Protein AF-0000000076593631 (afdb_homodimer)

Nearest PDB structures (foldseek):
  6eow-assembly1_A  TM=9.019E-01  e=2.355E-14  Rubus idaeus
  4b7x-assembly1_H  TM=8.899E-01  e=1.485E-13  Pseudomonas aeruginosa PAO1
  8ov9-assembly1_A  TM=9.081E-01  e=3.269E-13  Cyclocybe aegerita
  2j3k-assembly1_A  TM=9.107E-01  e=2.864E-12  Arabidopsis thaliana
  5zxn-assembly1_B  TM=8.508E-01  e=4.535E-11  Vibrio vulnificus MO6-24/O

InterPro domains:
  IPR013149 Alcohol dehydrogenase-like, C-terminal [PF00107] (2-102)
  IPR036291 NAD(P)-binding domain superfamily [SSF51735] (2-117)
  IPR045010 Medium-chain dehydrogenase/reductase [PTHR43205] (3-152)

Organism: Tetradesmus obliquus (NCBI:txid3088)

pLDDT: mean 88.67, std 11.8, range [38.84, 98.88]

Sequence (322 aa):
VALLQQLGFDAAFNYKTSDTAEALRQAAPEGIDIYFDNVGGPTLDAALAAARPHARFLACGAISQYDTPEDSRYGVKNLMHVITKRIKLQGFIVGDYAAELGGEFHEDMSQLLLAGKVKAMQHVTQGLDNAGAAFVGMMGGGNVGKALVQVVGEDPFPVQQVALLQQLGFDAAFNYKTSDTAEALRQAAPEGIDIYFDNVGGPTLDAALAAARPHARFLACGAISQYDTPEDSRYGVKNLMHVITKRIKLQGFIVGDYAAELGGEFHEDMSQLLLAGKVKAMQHVTQGLDNAGAAFVGMMGGGNVGKALVQVVGEDPFPVQQ

Structure (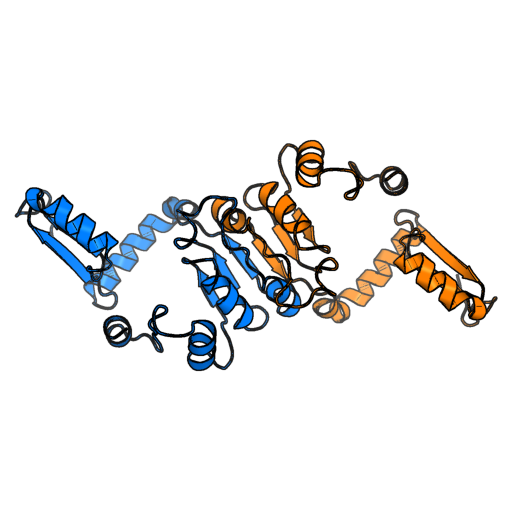mmCIF, N/CA/C/O backbone):
data_AF-0000000076593631-model_v1
#
loop_
_entity.id
_entity.type
_entity.pdbx_description
1 polymer 'Alcohol dehydrogenase-like C-terminal domain-containing protein'
#
loop_
_atom_site.group_PDB
_atom_site.id
_atom_site.type_symbol
_atom_site.label_atom_id
_atom_site.label_alt_id
_atom_site.label_comp_id
_atom_site.label_asym_id
_atom_site.label_entity_id
_atom_site.label_seq_id
_atom_site.pdbx_PDB_ins_code
_atom_site.Cartn_x
_atom_site.Cartn_y
_atom_site.Cartn_z
_atom_site.occupancy
_atom_site.B_iso_or_equiv
_atom_site.auth_seq_id
_atom_site.auth_comp_id
_atom_site.auth_asym_id
_atom_site.auth_atom_id
_atom_site.pdbx_PDB_model_num
ATOM 1 N N . VAL A 1 1 ? 10.07 -26.516 -6.516 1 91.12 1 VAL A N 1
ATOM 2 C CA . VAL A 1 1 ? 11.234 -25.781 -7.012 1 91.12 1 VAL A CA 1
ATOM 3 C C . VAL A 1 1 ? 11.672 -26.359 -8.352 1 91.12 1 VAL A C 1
ATOM 5 O O . VAL A 1 1 ? 11.805 -25.641 -9.344 1 91.12 1 VAL A O 1
ATOM 8 N N . ALA A 1 2 ? 11.852 -27.641 -8.391 1 88.81 2 ALA A N 1
ATOM 9 C CA . ALA A 1 2 ? 12.32 -28.297 -9.609 1 88.81 2 ALA A CA 1
ATOM 10 C C . ALA A 1 2 ? 11.398 -28 -10.781 1 88.81 2 ALA A C 1
ATOM 12 O O . ALA A 1 2 ? 11.859 -27.719 -11.891 1 88.81 2 ALA A O 1
ATOM 13 N N . LEU A 1 3 ? 10.078 -28.016 -10.523 1 85 3 LEU A N 1
ATOM 14 C CA . LEU A 1 3 ? 9.086 -27.719 -11.555 1 85 3 LEU A CA 1
ATOM 15 C C . LEU A 1 3 ? 9.258 -26.297 -12.086 1 85 3 LEU A C 1
ATOM 17 O O . LEU A 1 3 ? 9.227 -26.078 -13.297 1 85 3 LEU A O 1
ATOM 21 N N . LEU A 1 4 ? 9.461 -25.344 -11.281 1 89.69 4 LEU A N 1
ATOM 22 C CA . LEU A 1 4 ? 9.594 -23.953 -11.688 1 89.69 4 LEU A CA 1
ATOM 23 C C . LEU A 1 4 ? 10.867 -23.734 -12.508 1 89.69 4 LEU A C 1
ATOM 25 O O . LEU A 1 4 ? 10.867 -22.969 -13.469 1 89.69 4 LEU A O 1
ATOM 29 N N . GLN A 1 5 ? 11.867 -24.453 -12.086 1 90.25 5 GLN A N 1
ATOM 30 C CA . GLN A 1 5 ? 13.102 -24.406 -12.867 1 90.25 5 GLN A CA 1
ATOM 31 C C . GLN A 1 5 ? 12.891 -24.984 -14.266 1 90.25 5 GLN A C 1
ATOM 33 O O . GLN A 1 5 ? 13.367 -24.406 -15.25 1 90.25 5 GLN A O 1
ATOM 38 N N . GLN A 1 6 ? 12.164 -26.047 -14.359 1 86.19 6 GLN A N 1
ATOM 39 C CA . GLN A 1 6 ? 11.859 -26.656 -15.641 1 86.19 6 GLN A CA 1
ATOM 40 C C . GLN A 1 6 ? 11.031 -25.719 -16.516 1 86.19 6 GLN A C 1
ATOM 42 O O . GLN A 1 6 ? 11.172 -25.734 -17.75 1 86.19 6 GLN A O 1
ATOM 47 N N . LEU A 1 7 ? 10.227 -24.906 -15.836 1 87.5 7 LEU A N 1
ATOM 48 C CA . LEU A 1 7 ? 9.352 -23.984 -16.562 1 87.5 7 LEU A CA 1
ATOM 49 C C . LEU A 1 7 ? 10.117 -22.75 -17 1 87.5 7 LEU A C 1
ATOM 51 O O . LEU A 1 7 ? 9.578 -21.922 -17.75 1 87.5 7 LEU A O 1
ATOM 55 N N . GLY A 1 8 ? 11.375 -22.562 -16.578 1 90 8 GLY A N 1
ATOM 56 C CA . GLY A 1 8 ? 12.242 -21.531 -17.125 1 90 8 GLY A CA 1
ATOM 57 C C . GLY A 1 8 ? 12.328 -20.297 -16.234 1 90 8 GLY A C 1
ATOM 58 O O . GLY A 1 8 ? 12.828 -19.25 -16.656 1 90 8 GLY A O 1
ATOM 59 N N . PHE A 1 9 ? 11.828 -20.438 -15.039 1 93.25 9 PHE A N 1
ATOM 60 C CA . PHE A 1 9 ? 12.016 -19.312 -14.109 1 93.25 9 PHE A CA 1
ATOM 61 C C . PHE A 1 9 ? 13.484 -19.141 -13.766 1 93.25 9 PHE A C 1
ATOM 63 O O . PHE A 1 9 ? 14.227 -20.109 -13.641 1 93.25 9 PHE A O 1
ATOM 70 N N . ASP A 1 10 ? 13.891 -17.859 -13.656 1 95.56 10 ASP A N 1
ATOM 71 C CA . ASP A 1 10 ? 15.289 -17.562 -13.391 1 95.56 10 ASP A CA 1
ATOM 72 C C . ASP A 1 10 ? 15.703 -18.031 -12 1 95.56 10 ASP A C 1
ATOM 74 O O . ASP A 1 10 ? 16.844 -18.438 -11.781 1 95.56 10 ASP A O 1
ATOM 78 N N . ALA A 1 11 ? 14.727 -17.984 -11.039 1 96.38 11 ALA A N 1
ATOM 79 C CA . ALA A 1 11 ? 14.969 -18.422 -9.664 1 96.38 11 ALA A CA 1
ATOM 80 C C . ALA A 1 11 ? 13.688 -18.922 -9.008 1 96.38 11 ALA A C 1
ATOM 82 O O . ALA A 1 11 ? 12.594 -18.438 -9.32 1 96.38 11 ALA A O 1
ATOM 83 N N . ALA A 1 12 ? 13.859 -19.891 -8.227 1 95.44 12 ALA A N 1
ATOM 84 C CA . ALA A 1 12 ? 12.781 -20.453 -7.422 1 95.44 12 ALA A CA 1
ATOM 85 C C . ALA A 1 12 ? 13.297 -20.953 -6.07 1 95.44 12 ALA A C 1
ATOM 87 O O . ALA A 1 12 ? 14.453 -21.359 -5.953 1 95.44 12 ALA A O 1
ATOM 88 N N . PHE A 1 13 ? 12.523 -20.812 -5.023 1 96.06 13 PHE A N 1
ATOM 89 C CA . PHE A 1 13 ? 12.93 -21.312 -3.715 1 96.06 13 PHE A CA 1
ATOM 90 C C . PHE A 1 13 ? 11.734 -21.828 -2.93 1 96.06 13 PHE A C 1
ATOM 92 O O . PHE A 1 13 ? 10.586 -21.484 -3.238 1 96.06 13 PHE A O 1
ATOM 99 N N . ASN A 1 14 ? 12.016 -22.719 -1.983 1 94.5 14 ASN A N 1
ATOM 100 C CA . ASN A 1 14 ? 11 -23.234 -1.065 1 94.5 14 ASN A CA 1
ATOM 101 C C . ASN A 1 14 ? 10.891 -22.375 0.183 1 94.5 14 ASN A C 1
ATOM 103 O O . ASN A 1 14 ? 11.773 -22.375 1.036 1 94.5 14 ASN A O 1
ATOM 107 N N . TYR A 1 15 ? 9.766 -21.688 0.282 1 92.88 15 TYR A N 1
ATOM 108 C CA . TYR A 1 15 ? 9.602 -20.719 1.361 1 92.88 15 TYR A CA 1
ATOM 109 C C . TYR A 1 15 ? 9.469 -21.422 2.707 1 92.88 15 TYR A C 1
ATOM 111 O O . TYR A 1 15 ? 9.586 -20.797 3.76 1 92.88 15 TYR A O 1
ATOM 119 N N . LYS A 1 16 ? 9.195 -22.688 2.701 1 91.5 16 LYS A N 1
ATOM 120 C CA . LYS A 1 16 ? 9.07 -23.453 3.938 1 91.5 16 LYS A CA 1
ATOM 121 C C . LYS A 1 16 ? 10.438 -23.797 4.508 1 91.5 16 LYS A C 1
ATOM 123 O O . LYS A 1 16 ? 10.562 -24.109 5.699 1 91.5 16 LYS A O 1
ATOM 128 N N . THR A 1 17 ? 11.398 -23.828 3.697 1 94.19 17 THR A N 1
ATOM 129 C CA . THR A 1 17 ? 12.703 -24.297 4.145 1 94.19 17 THR A CA 1
ATOM 130 C C . THR A 1 17 ? 13.758 -23.219 3.977 1 94.19 17 THR A C 1
ATOM 132 O O . THR A 1 17 ? 14.93 -23.422 4.305 1 94.19 17 THR A O 1
ATOM 135 N N . SER A 1 18 ? 13.375 -22.172 3.373 1 94.19 18 SER A N 1
ATOM 136 C CA . SER A 1 18 ? 14.281 -21.031 3.18 1 94.19 18 SER A CA 1
ATOM 137 C C . SER A 1 18 ? 13.695 -19.75 3.762 1 94.19 18 SER A C 1
ATOM 139 O O . SER A 1 18 ? 12.477 -19.609 3.865 1 94.19 18 SER A O 1
ATOM 141 N N . ASP A 1 19 ? 14.617 -18.906 4.18 1 96.44 19 ASP A N 1
ATOM 142 C CA . ASP A 1 19 ? 14.195 -17.547 4.547 1 96.44 19 ASP A CA 1
ATOM 143 C C . ASP A 1 19 ? 13.82 -16.734 3.311 1 96.44 19 ASP A C 1
ATOM 145 O O . ASP A 1 19 ? 14.656 -16.5 2.438 1 96.44 19 ASP A O 1
ATOM 149 N N . THR A 1 20 ? 12.617 -16.297 3.248 1 97.25 20 THR A N 1
ATOM 150 C CA . THR A 1 20 ? 12.094 -15.617 2.068 1 97.25 20 THR A CA 1
ATOM 151 C C . THR A 1 20 ? 12.891 -14.352 1.781 1 97.25 20 THR A C 1
ATOM 153 O O . THR A 1 20 ? 13.219 -14.062 0.628 1 97.25 20 THR A O 1
ATOM 156 N N . ALA A 1 21 ? 13.195 -13.594 2.785 1 97.06 21 ALA A N 1
ATOM 157 C CA . ALA A 1 21 ? 13.953 -12.359 2.598 1 97.06 21 ALA A CA 1
ATOM 158 C C . ALA A 1 21 ? 15.328 -12.641 2 1 97.06 21 ALA A C 1
ATOM 160 O O . ALA A 1 21 ? 15.75 -11.969 1.056 1 97.06 21 ALA A O 1
ATOM 161 N N . GLU A 1 22 ? 15.984 -13.594 2.545 1 97.19 22 GLU A N 1
ATOM 162 C CA . GLU A 1 22 ? 17.297 -13.977 2.033 1 97.19 22 GLU A CA 1
ATOM 163 C C . GLU A 1 22 ? 17.203 -14.508 0.604 1 97.19 22 GLU A C 1
ATOM 165 O O . GLU A 1 22 ? 18.031 -14.172 -0.243 1 97.19 22 GLU A O 1
ATOM 170 N N . ALA A 1 23 ? 16.219 -15.367 0.367 1 97.38 23 ALA A N 1
ATOM 171 C CA . ALA A 1 23 ? 16.016 -15.922 -0.969 1 97.38 23 ALA A CA 1
ATOM 172 C C . ALA A 1 23 ? 15.773 -14.812 -1.99 1 97.38 23 ALA A C 1
ATOM 174 O O . ALA A 1 23 ? 16.312 -14.859 -3.102 1 97.38 23 ALA A O 1
ATOM 175 N N . LEU A 1 24 ? 14.992 -13.773 -1.661 1 97.75 24 LEU A N 1
ATOM 176 C CA . LEU A 1 24 ? 14.703 -12.656 -2.553 1 97.75 24 LEU A CA 1
ATOM 177 C C . LEU A 1 24 ? 15.969 -11.844 -2.832 1 97.75 24 LEU A C 1
ATOM 179 O O . LEU A 1 24 ? 16.203 -11.43 -3.967 1 97.75 24 LEU A O 1
ATOM 183 N N . ARG A 1 25 ? 16.75 -11.664 -1.812 1 96.44 25 ARG A N 1
ATOM 184 C CA . ARG A 1 25 ? 18 -10.93 -1.985 1 96.44 25 ARG A CA 1
ATOM 185 C C . ARG A 1 25 ? 18.938 -11.648 -2.949 1 96.44 25 ARG A C 1
ATOM 187 O O . ARG A 1 25 ? 19.609 -11.016 -3.754 1 96.44 25 ARG A O 1
ATOM 194 N N . GLN A 1 26 ? 18.953 -12.914 -2.861 1 96.69 26 GLN A N 1
ATOM 195 C CA . GLN A 1 26 ? 19.812 -13.711 -3.73 1 96.69 26 GLN A CA 1
ATOM 196 C C . GLN A 1 26 ? 19.281 -13.734 -5.16 1 96.69 26 GLN A C 1
ATOM 198 O O . GLN A 1 26 ? 20.047 -13.594 -6.117 1 96.69 26 GLN A O 1
ATOM 203 N N . ALA A 1 27 ? 17.969 -13.867 -5.305 1 96.56 27 ALA A N 1
ATOM 204 C CA . ALA A 1 27 ? 17.344 -14 -6.617 1 96.56 27 ALA A CA 1
ATOM 205 C C . ALA A 1 27 ? 17.297 -12.656 -7.34 1 96.56 27 ALA A C 1
ATOM 207 O O . ALA A 1 27 ? 17.328 -12.609 -8.57 1 96.56 27 ALA A O 1
ATOM 208 N N . ALA A 1 28 ? 17.141 -11.57 -6.637 1 96.88 28 ALA A N 1
ATOM 209 C CA . ALA A 1 28 ? 17.047 -10.211 -7.172 1 96.88 28 ALA A CA 1
ATOM 210 C C . ALA A 1 28 ? 17.938 -9.258 -6.398 1 96.88 28 ALA A C 1
ATOM 212 O O . ALA A 1 28 ? 17.453 -8.359 -5.707 1 96.88 28 ALA A O 1
ATOM 213 N N . PRO A 1 29 ? 19.219 -9.406 -6.574 1 96.81 29 PRO A N 1
ATOM 214 C CA . PRO A 1 29 ? 20.156 -8.617 -5.777 1 96.81 29 PRO A CA 1
ATOM 215 C C . PRO A 1 29 ? 20 -7.117 -5.996 1 96.81 29 PRO A C 1
ATOM 217 O O . PRO A 1 29 ? 20.328 -6.324 -5.113 1 96.81 29 PRO A O 1
ATOM 220 N N . GLU A 1 30 ? 19.484 -6.73 -7.184 1 97.25 30 GLU A N 1
ATOM 221 C CA . GLU A 1 30 ? 19.297 -5.309 -7.449 1 97.25 30 GLU A CA 1
ATOM 222 C C . GLU A 1 30 ? 17.922 -4.844 -7 1 97.25 30 GLU A C 1
ATOM 224 O O . GLU A 1 30 ? 17.594 -3.658 -7.082 1 97.25 30 GLU A O 1
ATOM 229 N N . GLY A 1 31 ? 17.031 -5.801 -6.633 1 98.25 31 GLY A N 1
ATOM 230 C CA . GLY A 1 31 ? 15.711 -5.473 -6.133 1 98.25 31 GLY A CA 1
ATOM 231 C C . GLY A 1 31 ? 14.602 -5.848 -7.098 1 98.25 31 GLY A C 1
ATOM 232 O O . GLY A 1 31 ? 14.867 -6.238 -8.234 1 98.25 31 GLY A O 1
ATOM 233 N N . ILE A 1 32 ? 13.375 -5.758 -6.637 1 98.56 32 ILE A N 1
ATOM 234 C CA . ILE A 1 32 ? 12.18 -6.137 -7.375 1 98.56 32 ILE A CA 1
ATOM 235 C C . ILE A 1 32 ? 11.609 -4.914 -8.094 1 98.56 32 ILE A C 1
ATOM 237 O O . ILE A 1 32 ? 11.391 -3.869 -7.48 1 98.56 32 ILE A O 1
ATOM 241 N N . ASP A 1 33 ? 11.383 -5.012 -9.398 1 98.69 33 ASP A N 1
ATOM 242 C CA . ASP A 1 33 ? 10.758 -3.943 -10.172 1 98.69 33 ASP A CA 1
ATOM 243 C C . ASP A 1 33 ? 9.234 -4.074 -10.164 1 98.69 33 ASP A C 1
ATOM 245 O O . ASP A 1 33 ? 8.523 -3.074 -10.086 1 98.69 33 ASP A O 1
ATOM 249 N N . ILE A 1 34 ? 8.805 -5.27 -10.367 1 98.75 34 ILE A N 1
ATOM 250 C CA . ILE A 1 34 ? 7.379 -5.566 -10.406 1 98.75 34 ILE A CA 1
ATOM 251 C C . ILE A 1 34 ? 7.082 -6.789 -9.539 1 98.75 34 ILE A C 1
ATOM 253 O O . ILE A 1 34 ? 7.797 -7.793 -9.602 1 98.75 34 ILE A O 1
ATOM 257 N N . TYR A 1 35 ? 6.191 -6.703 -8.695 1 98.69 35 TYR A N 1
ATOM 258 C CA . TYR A 1 35 ? 5.789 -7.793 -7.812 1 98.69 35 TYR A CA 1
ATOM 259 C C . TYR A 1 35 ? 4.301 -8.078 -7.945 1 98.69 35 TYR A C 1
ATOM 261 O O . TYR A 1 35 ? 3.469 -7.199 -7.715 1 98.69 35 TYR A O 1
ATOM 269 N N . PHE A 1 36 ? 3.938 -9.289 -8.391 1 98.25 36 PHE A N 1
ATOM 270 C CA . PHE A 1 36 ? 2.557 -9.758 -8.453 1 98.25 36 PHE A CA 1
ATOM 271 C C . PHE A 1 36 ? 2.203 -10.57 -7.215 1 98.25 36 PHE A C 1
ATOM 273 O O . PHE A 1 36 ? 2.541 -11.75 -7.125 1 98.25 36 PHE A O 1
ATOM 280 N N . ASP A 1 37 ? 1.504 -10.023 -6.297 1 98.12 37 ASP A N 1
ATOM 281 C CA . ASP A 1 37 ? 1.312 -10.586 -4.965 1 98.12 37 ASP A CA 1
ATOM 282 C C . ASP A 1 37 ? 0.049 -11.445 -4.906 1 98.12 37 ASP A C 1
ATOM 284 O O . ASP A 1 37 ? -1.046 -10.969 -5.211 1 98.12 37 ASP A O 1
ATOM 288 N N . ASN A 1 38 ? 0.172 -12.633 -4.496 1 96.5 38 ASN A N 1
ATOM 289 C CA . ASN A 1 38 ? -0.942 -13.539 -4.25 1 96.5 38 ASN A CA 1
ATOM 290 C C . ASN A 1 38 ? -0.877 -14.141 -2.852 1 96.5 38 ASN A C 1
ATOM 292 O O . ASN A 1 38 ? -1.716 -14.969 -2.486 1 96.5 38 ASN A O 1
ATOM 296 N N . VAL A 1 39 ? 0.095 -13.758 -2.072 1 96.12 39 VAL A N 1
ATOM 297 C CA . VAL A 1 39 ? 0.362 -14.461 -0.819 1 96.12 39 VAL A CA 1
ATOM 298 C C . VAL A 1 39 ? 0.11 -13.523 0.36 1 96.12 39 VAL A C 1
ATOM 300 O O . VAL A 1 39 ? -0.553 -13.898 1.329 1 96.12 39 VAL A O 1
ATOM 303 N N . GLY A 1 40 ? 0.562 -12.273 0.334 1 96.62 40 GLY A N 1
ATOM 304 C CA . GLY A 1 40 ? 0.437 -11.328 1.436 1 96.62 40 GLY A CA 1
ATOM 305 C C . GLY A 1 40 ? 1.304 -11.688 2.629 1 96.62 40 GLY A C 1
ATOM 306 O O . GLY A 1 40 ? 2.314 -12.383 2.482 1 96.62 40 GLY A O 1
ATOM 307 N N . GLY A 1 41 ? 0.984 -11.039 3.777 1 95.75 41 GLY A N 1
ATOM 308 C CA . GLY A 1 41 ? 1.597 -11.383 5.051 1 95.75 41 GLY A CA 1
ATOM 309 C C . GLY A 1 41 ? 3.1 -11.172 5.066 1 95.75 41 GLY A C 1
ATOM 310 O O . GLY A 1 41 ? 3.6 -10.172 4.547 1 95.75 41 GLY A O 1
ATOM 311 N N . PRO A 1 42 ? 3.797 -12.148 5.707 1 96 42 PRO A N 1
ATOM 312 C CA . PRO A 1 42 ? 5.254 -12.039 5.824 1 96 42 PRO A CA 1
ATOM 313 C C . PRO A 1 42 ? 5.953 -11.984 4.469 1 96 42 PRO A C 1
ATOM 315 O O . PRO A 1 42 ? 6.988 -11.328 4.332 1 96 42 PRO A O 1
ATOM 318 N N . THR A 1 43 ? 5.395 -12.695 3.498 1 97.25 43 THR A N 1
ATOM 319 C CA . THR A 1 43 ? 5.984 -12.703 2.162 1 97.25 43 THR A CA 1
ATOM 320 C C . THR A 1 43 ? 5.922 -11.312 1.538 1 97.25 43 THR A C 1
ATOM 322 O O . THR A 1 43 ? 6.898 -10.844 0.951 1 97.25 43 THR A O 1
ATOM 325 N N . LEU A 1 44 ? 4.805 -10.648 1.655 1 97.81 44 LEU A N 1
ATOM 326 C CA . LEU A 1 44 ? 4.695 -9.273 1.185 1 97.81 44 LEU A CA 1
ATOM 327 C C . LEU A 1 44 ? 5.684 -8.375 1.915 1 97.81 44 LEU A C 1
ATOM 329 O O . LEU A 1 44 ? 6.316 -7.512 1.299 1 97.81 44 LEU A O 1
ATOM 333 N N . ASP A 1 45 ? 5.766 -8.594 3.211 1 97.12 45 ASP A N 1
ATOM 334 C CA . ASP A 1 45 ? 6.711 -7.82 4.012 1 97.12 45 ASP A CA 1
ATOM 335 C C . ASP A 1 45 ? 8.125 -7.926 3.445 1 97.12 45 ASP A C 1
ATOM 337 O O . ASP A 1 45 ? 8.805 -6.914 3.27 1 97.12 45 ASP A O 1
ATOM 341 N N . ALA A 1 46 ? 8.531 -9.094 3.195 1 97.69 46 ALA A N 1
ATOM 342 C CA . ALA A 1 46 ? 9.859 -9.336 2.646 1 97.69 46 ALA A CA 1
ATOM 343 C C . ALA A 1 46 ? 10.008 -8.719 1.261 1 97.69 46 ALA A C 1
ATOM 345 O O . ALA A 1 46 ? 11.055 -8.156 0.932 1 97.69 46 ALA A O 1
ATOM 346 N N . ALA A 1 47 ? 8.977 -8.844 0.422 1 98.62 47 ALA A N 1
ATOM 347 C CA . ALA A 1 47 ? 9.016 -8.297 -0.929 1 98.62 47 ALA A CA 1
ATOM 348 C C . ALA A 1 47 ? 9.156 -6.777 -0.897 1 98.62 47 ALA A C 1
ATOM 350 O O . ALA A 1 47 ? 9.914 -6.203 -1.685 1 98.62 47 ALA A O 1
ATOM 351 N N . LEU A 1 48 ? 8.414 -6.133 -0.037 1 98.31 48 LEU A N 1
ATOM 352 C CA . LEU A 1 48 ? 8.5 -4.684 0.098 1 98.31 48 LEU A CA 1
ATOM 353 C C . LEU A 1 48 ? 9.914 -4.25 0.452 1 98.31 48 LEU A C 1
ATOM 355 O O . LEU A 1 48 ? 10.43 -3.283 -0.114 1 98.31 48 LEU A O 1
ATOM 359 N N . ALA A 1 49 ? 10.492 -4.961 1.354 1 97.5 49 ALA A N 1
ATOM 360 C CA . ALA A 1 49 ? 11.859 -4.648 1.767 1 97.5 49 ALA A CA 1
ATOM 361 C C . ALA A 1 49 ? 12.836 -4.848 0.615 1 97.5 49 ALA A C 1
ATOM 363 O O . ALA A 1 49 ? 13.836 -4.125 0.505 1 97.5 49 ALA A O 1
ATOM 364 N N . ALA A 1 50 ? 12.539 -5.738 -0.246 1 98.56 50 ALA A N 1
ATOM 365 C CA . ALA A 1 50 ? 13.445 -6.105 -1.331 1 98.56 50 ALA A CA 1
ATOM 366 C C . ALA A 1 50 ? 13.148 -5.293 -2.588 1 98.56 50 ALA A C 1
ATOM 368 O O . ALA A 1 50 ? 13.805 -5.473 -3.619 1 98.56 50 ALA A O 1
ATOM 369 N N . ALA A 1 51 ? 12.219 -4.387 -2.605 1 98.75 51 ALA A N 1
ATOM 370 C CA . ALA A 1 51 ? 11.766 -3.648 -3.785 1 98.75 51 ALA A CA 1
ATOM 371 C C . ALA A 1 51 ? 12.781 -2.586 -4.188 1 98.75 51 ALA A C 1
ATOM 373 O O 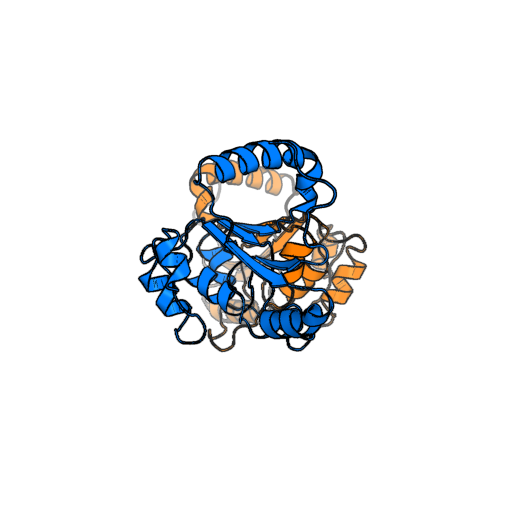. ALA A 1 51 ? 13.492 -2.041 -3.34 1 98.75 51 ALA A O 1
ATOM 374 N N . ARG A 1 52 ? 12.852 -2.316 -5.488 1 98.56 52 ARG A N 1
ATOM 375 C CA . ARG A 1 52 ? 13.578 -1.159 -6.008 1 98.56 52 ARG A CA 1
ATOM 376 C C . ARG A 1 52 ? 12.742 0.11 -5.887 1 98.56 52 ARG A C 1
ATOM 378 O O . ARG A 1 52 ? 11.516 0.043 -5.781 1 98.56 52 ARG A O 1
ATOM 385 N N . PRO A 1 53 ? 13.422 1.241 -5.863 1 98.06 53 PRO A N 1
ATOM 386 C CA . PRO A 1 53 ? 12.625 2.471 -5.953 1 98.06 53 PRO A CA 1
ATOM 387 C C . PRO A 1 53 ? 11.688 2.48 -7.152 1 98.06 53 PRO A C 1
ATOM 389 O O . PRO A 1 53 ? 12.055 2.02 -8.234 1 98.06 53 PRO A O 1
ATOM 392 N N . HIS A 1 54 ? 10.484 2.898 -6.953 1 98.25 54 HIS A N 1
ATOM 393 C CA . HIS A 1 54 ? 9.445 3.053 -7.961 1 98.25 54 HIS A CA 1
ATOM 394 C C . HIS A 1 54 ? 8.93 1.697 -8.438 1 98.25 54 HIS A C 1
ATOM 396 O O . HIS A 1 54 ? 8.398 1.585 -9.547 1 98.25 54 HIS A O 1
ATOM 402 N N . ALA A 1 55 ? 9.242 0.623 -7.59 1 98.81 55 ALA A N 1
ATOM 403 C CA . ALA A 1 55 ? 8.664 -0.683 -7.902 1 98.81 55 ALA A CA 1
ATOM 404 C C . ALA A 1 55 ? 7.148 -0.605 -8 1 98.81 55 ALA A C 1
ATOM 406 O O . ALA A 1 55 ? 6.527 0.296 -7.43 1 98.81 55 ALA A O 1
ATOM 407 N N . ARG A 1 56 ? 6.605 -1.5 -8.781 1 98.81 56 ARG A N 1
ATOM 408 C CA . ARG A 1 56 ? 5.16 -1.625 -8.938 1 98.81 56 ARG A CA 1
ATOM 409 C C . ARG A 1 56 ? 4.66 -2.955 -8.383 1 98.81 56 ARG A C 1
ATOM 411 O O . ARG A 1 56 ? 5.125 -4.02 -8.797 1 98.81 56 ARG A O 1
ATOM 418 N N . PHE A 1 57 ? 3.83 -2.869 -7.391 1 98.88 57 PHE A N 1
ATOM 419 C CA . PHE A 1 57 ? 3.252 -4.031 -6.727 1 98.88 57 PHE A CA 1
ATOM 420 C C . PHE A 1 57 ? 1.787 -4.199 -7.113 1 98.88 57 PHE A C 1
ATOM 422 O O . PHE A 1 57 ? 0.969 -3.309 -6.867 1 98.88 57 PHE A O 1
ATOM 429 N N . LEU A 1 58 ? 1.44 -5.27 -7.75 1 98.5 58 LEU A N 1
ATOM 430 C CA . LEU A 1 58 ? 0.056 -5.637 -8.023 1 98.5 58 LEU A CA 1
ATOM 431 C C . LEU A 1 58 ? -0.494 -6.547 -6.934 1 98.5 58 LEU A C 1
ATOM 433 O O . LEU A 1 58 ? -0.075 -7.699 -6.812 1 98.5 58 LEU A O 1
ATOM 437 N N . ALA A 1 59 ? -1.31 -6.027 -6.137 1 98.44 59 ALA A N 1
ATOM 438 C CA . ALA A 1 59 ? -1.94 -6.805 -5.074 1 98.44 59 ALA A CA 1
ATOM 439 C C . ALA A 1 59 ? -3.182 -7.531 -5.586 1 98.44 59 ALA A C 1
ATOM 441 O O . ALA A 1 59 ? -4.246 -6.926 -5.73 1 98.44 59 ALA A O 1
ATOM 442 N N . CYS A 1 60 ? -3.074 -8.727 -5.801 1 96.81 60 CYS A N 1
ATOM 443 C CA . CYS A 1 60 ? -4.148 -9.516 -6.395 1 96.81 60 CYS A CA 1
ATOM 444 C C . CYS A 1 60 ? -4.789 -10.438 -5.359 1 96.81 60 CYS A C 1
ATOM 446 O O . CYS A 1 60 ? -5.996 -10.688 -5.406 1 96.81 60 CYS A O 1
ATOM 448 N N . GLY A 1 61 ? -3.928 -10.969 -4.484 1 95 61 GLY A N 1
ATOM 449 C CA . GLY A 1 61 ? -4.41 -11.859 -3.439 1 95 61 GLY A CA 1
ATOM 450 C C . GLY A 1 61 ? -3.531 -11.859 -2.201 1 95 61 GLY A C 1
ATOM 451 O O . GLY A 1 61 ? -2.461 -11.242 -2.195 1 95 61 GLY A O 1
ATOM 452 N N . ALA A 1 62 ? -4.027 -12.602 -1.172 1 95.06 62 ALA A N 1
ATOM 453 C CA . ALA A 1 62 ? -3.342 -12.789 0.102 1 95.06 62 ALA A CA 1
ATOM 454 C C . ALA A 1 62 ? -3.74 -14.117 0.745 1 95.06 62 ALA A C 1
ATOM 456 O O . ALA A 1 62 ? -4.25 -14.141 1.868 1 95.06 62 ALA A O 1
ATOM 457 N N . ILE A 1 63 ? -3.439 -15.156 0.048 1 90.81 63 ILE A N 1
ATOM 458 C CA . ILE A 1 63 ? -3.938 -16.484 0.405 1 90.81 63 ILE A CA 1
ATOM 459 C C . ILE A 1 63 ? -3.443 -16.859 1.799 1 90.81 63 ILE A C 1
ATOM 461 O O . ILE A 1 63 ? -4.105 -17.609 2.516 1 90.81 63 ILE A O 1
ATOM 465 N N . SER A 1 64 ? -2.334 -16.391 2.287 1 90.31 64 SER A N 1
ATOM 466 C CA . SER A 1 64 ? -1.771 -16.719 3.592 1 90.31 64 SER A CA 1
ATOM 467 C C . SER A 1 64 ? -2.619 -16.141 4.719 1 90.31 64 SER A C 1
ATOM 469 O O . SER A 1 64 ? -2.455 -16.516 5.883 1 90.31 64 SER A O 1
ATOM 471 N N . GLN A 1 65 ? -3.551 -15.25 4.305 1 91.56 65 GLN A N 1
ATOM 472 C CA . GLN A 1 65 ? -4.27 -14.516 5.336 1 91.56 65 GLN A CA 1
ATOM 473 C C . GLN A 1 65 ? -5.754 -14.875 5.336 1 91.56 65 GLN A C 1
ATOM 475 O O . GLN A 1 65 ? -6.484 -14.523 6.262 1 91.56 65 GLN A O 1
ATOM 480 N N . TYR A 1 66 ? -6.227 -15.578 4.371 1 86.44 66 TYR A N 1
ATOM 481 C CA . TYR A 1 66 ? -7.652 -15.766 4.133 1 86.44 66 TYR A CA 1
ATOM 482 C C . TYR A 1 66 ? -8.312 -16.484 5.309 1 86.44 66 TYR A C 1
ATOM 484 O O . TYR A 1 66 ? -9.438 -16.141 5.695 1 86.44 66 TYR A O 1
ATOM 492 N N . ASP A 1 67 ? -7.605 -17.422 5.879 1 86.81 67 ASP A N 1
ATOM 493 C CA . ASP A 1 67 ? -8.203 -18.25 6.93 1 86.81 67 ASP A CA 1
ATOM 494 C C . ASP A 1 67 ? -7.797 -17.75 8.312 1 86.81 67 ASP A C 1
ATOM 496 O O . ASP A 1 67 ? -8.047 -18.406 9.32 1 86.81 67 ASP A O 1
ATOM 500 N N . THR A 1 68 ? -7.223 -16.625 8.297 1 89.5 68 THR A N 1
ATOM 501 C CA . THR A 1 68 ? -6.766 -16.062 9.562 1 89.5 68 THR A CA 1
ATOM 502 C C . THR A 1 68 ? -7.805 -15.094 10.133 1 89.5 68 THR A C 1
ATOM 504 O O . THR A 1 68 ? -8.266 -14.188 9.438 1 89.5 68 THR A O 1
ATOM 507 N N . PRO A 1 69 ? -8.203 -15.414 11.391 1 89.38 69 PRO A N 1
ATOM 508 C CA . PRO A 1 69 ? -9.102 -14.438 12 1 89.38 69 PRO A CA 1
ATOM 509 C C . PRO A 1 69 ? -8.531 -13.023 12 1 89.38 69 PRO A C 1
ATOM 511 O O . PRO A 1 69 ? -7.312 -12.844 12.086 1 89.38 69 PRO A O 1
ATOM 514 N N . GLU A 1 70 ? -9.391 -12.062 11.914 1 83.12 70 GLU A N 1
ATOM 515 C CA . GLU A 1 70 ? -9 -10.664 11.758 1 83.12 70 GLU A CA 1
ATOM 516 C C . GLU A 1 70 ? -7.992 -10.25 12.828 1 83.12 70 GLU A C 1
ATOM 518 O O . GLU A 1 70 ? -6.973 -9.625 12.516 1 83.12 70 GLU A O 1
ATOM 523 N N . ASP A 1 71 ? -8.312 -10.555 14.047 1 85.81 71 ASP A N 1
ATOM 524 C CA . ASP A 1 71 ? -7.492 -10.133 15.18 1 85.81 71 ASP A CA 1
ATOM 525 C C . ASP A 1 71 ? -6.137 -10.828 15.172 1 85.81 71 ASP A C 1
ATOM 527 O O . ASP A 1 71 ? -5.215 -10.414 15.875 1 85.81 71 ASP A O 1
ATOM 531 N N . SER A 1 72 ? -5.973 -11.859 14.352 1 90.88 72 SER A N 1
ATOM 532 C CA . SER A 1 72 ? -4.746 -12.648 14.32 1 90.88 72 SER A CA 1
ATOM 533 C C . SER A 1 72 ? -4.012 -12.477 13 1 90.88 72 SER A C 1
ATOM 535 O O . SER A 1 72 ? -2.992 -13.125 12.758 1 90.88 72 SER A O 1
ATOM 537 N N . ARG A 1 73 ? -4.535 -11.664 12.156 1 91.69 73 ARG A N 1
ATOM 538 C CA . ARG A 1 73 ? -3.898 -11.453 10.859 1 91.69 73 ARG A CA 1
ATOM 539 C C . ARG A 1 73 ? -2.51 -10.844 11.031 1 91.69 73 ARG A C 1
ATOM 541 O O . ARG A 1 73 ? -2.273 -10.07 11.961 1 91.69 73 ARG A O 1
ATOM 548 N N . TYR A 1 74 ? -1.655 -11.281 10.211 1 95.38 74 TYR A N 1
ATOM 549 C CA . TYR A 1 74 ? -0.307 -10.727 10.203 1 95.38 74 TYR A CA 1
ATOM 550 C C . TYR A 1 74 ? -0.33 -9.25 9.844 1 95.38 74 TYR A C 1
ATOM 552 O O . TYR A 1 74 ? -0.955 -8.852 8.859 1 95.38 74 TYR A O 1
ATOM 560 N N . GLY A 1 75 ? 0.301 -8.391 10.656 1 96.38 75 GLY A N 1
ATOM 561 C CA . GLY A 1 75 ? 0.473 -6.984 10.328 1 96.38 75 GLY A CA 1
ATOM 562 C C . GLY A 1 75 ? 1.729 -6.707 9.523 1 96.38 75 GLY A C 1
ATOM 563 O O . GLY A 1 75 ? 2.842 -6.957 9.992 1 96.38 75 GLY A O 1
ATOM 564 N N . VAL A 1 76 ? 1.579 -6.211 8.375 1 96.81 76 VAL A N 1
ATOM 565 C CA . VAL A 1 76 ? 2.719 -5.875 7.527 1 96.81 76 VAL A CA 1
ATOM 566 C C . VAL A 1 76 ? 3.475 -4.691 8.125 1 96.81 76 VAL A C 1
ATOM 568 O O . VAL A 1 76 ? 2.889 -3.637 8.375 1 96.81 76 VAL A O 1
ATOM 571 N N . LYS A 1 77 ? 4.801 -4.77 8.258 1 95.88 77 LYS A N 1
ATOM 572 C CA . LYS A 1 77 ? 5.586 -3.795 9.008 1 95.88 77 LYS A CA 1
ATOM 573 C C . LYS A 1 77 ? 6.449 -2.949 8.07 1 95.88 77 LYS A C 1
ATOM 575 O O . LYS A 1 77 ? 6.949 -1.894 8.469 1 95.88 77 LYS A O 1
ATOM 580 N N . ASN A 1 78 ? 6.582 -3.352 6.844 1 95.75 78 ASN A N 1
ATOM 581 C CA . ASN A 1 78 ? 7.57 -2.734 5.965 1 95.75 78 ASN A CA 1
ATOM 582 C C . ASN A 1 78 ? 6.922 -1.738 5.008 1 95.75 78 ASN A C 1
ATOM 584 O O . ASN A 1 78 ? 7.48 -1.434 3.951 1 95.75 78 ASN A O 1
ATOM 588 N N . LEU A 1 79 ? 5.777 -1.159 5.395 1 97 79 LEU A N 1
ATOM 589 C CA . LEU A 1 79 ? 5.094 -0.212 4.52 1 97 79 LEU A CA 1
ATOM 590 C C . LEU A 1 79 ? 5.883 1.09 4.406 1 97 79 LEU A C 1
ATOM 592 O O . LEU A 1 79 ? 5.629 1.897 3.51 1 97 79 LEU A O 1
ATOM 596 N N . MET A 1 80 ? 6.844 1.305 5.297 1 95.88 80 MET A N 1
ATOM 597 C CA . MET A 1 80 ? 7.711 2.473 5.176 1 95.88 80 MET A CA 1
ATOM 598 C C . MET A 1 80 ? 8.438 2.475 3.838 1 95.88 80 MET A C 1
ATOM 600 O O . MET A 1 80 ? 8.75 3.537 3.295 1 95.88 80 MET A O 1
ATOM 604 N N . HIS A 1 81 ? 8.664 1.357 3.266 1 97.25 81 HIS A N 1
ATOM 605 C CA . HIS A 1 81 ? 9.359 1.259 1.988 1 97.25 81 HIS A CA 1
ATOM 606 C C . HIS A 1 81 ? 8.508 1.8 0.849 1 97.25 81 HIS A C 1
ATOM 608 O O . HIS A 1 81 ? 9.031 2.23 -0.18 1 97.25 81 HIS A O 1
ATOM 614 N N . VAL A 1 82 ? 7.152 1.742 1.002 1 98.5 82 VAL A N 1
ATOM 615 C CA . VAL A 1 82 ? 6.277 2.363 0.013 1 98.5 82 VAL A CA 1
ATOM 616 C C . VAL A 1 82 ? 6.613 3.85 -0.11 1 98.5 82 VAL A C 1
ATOM 618 O O . VAL A 1 82 ? 6.668 4.391 -1.218 1 98.5 82 VAL A O 1
ATOM 621 N N . ILE A 1 83 ? 6.859 4.477 1.001 1 97.56 83 ILE A N 1
ATOM 622 C CA . ILE A 1 83 ? 7.184 5.898 1.033 1 97.56 83 ILE A CA 1
ATOM 623 C C . ILE A 1 83 ? 8.609 6.117 0.52 1 97.56 83 ILE A C 1
ATOM 625 O O . ILE A 1 83 ? 8.812 6.82 -0.472 1 97.56 83 ILE A O 1
ATOM 629 N N . THR A 1 84 ? 9.617 5.469 1.132 1 97.06 84 THR A N 1
ATOM 630 C CA . THR A 1 84 ? 11.031 5.754 0.902 1 97.06 84 THR A CA 1
ATOM 631 C C . THR A 1 84 ? 11.438 5.375 -0.52 1 97.06 84 THR A C 1
ATOM 633 O O . THR A 1 84 ? 12.328 5.996 -1.104 1 97.06 84 THR A O 1
ATOM 636 N N . LYS A 1 85 ? 10.719 4.43 -1.09 1 98.12 85 LYS A N 1
ATOM 637 C CA . LYS A 1 85 ? 11.078 3.941 -2.42 1 98.12 85 LYS A CA 1
ATOM 638 C C . LYS A 1 85 ? 10.016 4.32 -3.447 1 98.12 85 LYS A C 1
ATOM 640 O O . LYS A 1 85 ? 10.109 3.936 -4.613 1 98.12 85 LYS A O 1
ATOM 645 N N . ARG A 1 86 ? 9.039 5.035 -3.049 1 98.31 86 ARG A N 1
ATOM 646 C CA . ARG A 1 86 ? 7.984 5.504 -3.938 1 98.31 86 ARG A CA 1
ATOM 647 C C . ARG A 1 86 ? 7.312 4.336 -4.656 1 98.31 86 ARG A C 1
ATOM 649 O O . ARG A 1 86 ? 7.027 4.418 -5.852 1 98.31 86 ARG A O 1
ATOM 656 N N . ILE A 1 87 ? 7.09 3.258 -3.918 1 98.75 87 ILE A N 1
ATOM 657 C CA . ILE A 1 87 ? 6.441 2.082 -4.488 1 98.75 87 ILE A CA 1
ATOM 658 C C . ILE A 1 87 ? 4.984 2.406 -4.812 1 98.75 87 ILE A C 1
ATOM 660 O O . ILE A 1 87 ? 4.32 3.129 -4.066 1 98.75 87 ILE A O 1
ATOM 664 N N . LYS A 1 88 ? 4.539 1.994 -5.945 1 98.75 88 LYS A N 1
ATOM 665 C CA . LYS A 1 88 ? 3.111 1.974 -6.25 1 98.75 88 LYS A CA 1
ATOM 666 C C . LYS A 1 88 ? 2.506 0.606 -5.949 1 98.75 88 LYS A C 1
ATOM 668 O O . LYS A 1 88 ? 2.877 -0.393 -6.57 1 98.75 88 LYS A O 1
ATOM 673 N N . LEU A 1 89 ? 1.668 0.473 -4.988 1 98.88 89 LEU A N 1
ATOM 674 C CA . LEU A 1 89 ? 0.917 -0.718 -4.609 1 98.88 89 LEU A CA 1
ATOM 675 C C . LEU A 1 89 ? -0.558 -0.569 -4.969 1 98.88 89 LEU A C 1
ATOM 677 O O . LEU A 1 89 ? -1.222 0.364 -4.512 1 98.88 89 LEU A O 1
ATOM 681 N N . GLN A 1 90 ? -1.057 -1.449 -5.809 1 98.69 90 GLN A N 1
ATOM 682 C CA . GLN A 1 90 ? -2.426 -1.275 -6.281 1 98.69 90 GLN A CA 1
ATOM 683 C C . GLN A 1 90 ? -3.164 -2.611 -6.332 1 98.69 90 GLN A C 1
ATOM 685 O O . GLN A 1 90 ? -2.609 -3.615 -6.781 1 98.69 90 GLN A O 1
ATOM 690 N N . GLY A 1 91 ? -4.426 -2.596 -5.836 1 98.25 91 GLY A N 1
ATOM 691 C CA . GLY A 1 91 ? -5.277 -3.771 -5.938 1 98.25 91 GLY A CA 1
ATOM 692 C C . GLY A 1 91 ? -5.68 -4.098 -7.363 1 98.25 91 GLY A C 1
ATOM 693 O O . GLY A 1 91 ? -5.949 -3.195 -8.156 1 98.25 91 GLY A O 1
ATOM 694 N N . PHE A 1 92 ? -5.691 -5.34 -7.594 1 94.38 92 PHE A N 1
ATOM 695 C CA . PHE A 1 92 ? -6.035 -5.859 -8.914 1 94.38 92 PHE A CA 1
ATOM 696 C C . PHE A 1 92 ? -6.957 -7.066 -8.789 1 94.38 92 PHE A C 1
ATOM 698 O O . PHE A 1 92 ? -6.598 -8.062 -8.164 1 94.38 92 PHE A O 1
ATOM 705 N N . ILE A 1 93 ? -8.086 -7.004 -9.398 1 93 93 ILE A N 1
ATOM 706 C CA . ILE A 1 93 ? -9.023 -8.117 -9.43 1 93 93 ILE A CA 1
ATOM 707 C C . ILE A 1 93 ? -9.375 -8.453 -10.883 1 93 93 ILE A C 1
ATOM 709 O O . ILE A 1 93 ? -9.781 -7.578 -11.648 1 93 93 ILE A O 1
ATOM 713 N N . VAL A 1 94 ? -9.281 -9.641 -11.234 1 91.06 94 VAL A N 1
ATOM 714 C CA . VAL A 1 94 ? -9.469 -10.102 -12.602 1 91.06 94 VAL A CA 1
ATOM 715 C C . VAL A 1 94 ? -10.883 -9.781 -13.07 1 91.06 94 VAL A C 1
ATOM 717 O O . VAL A 1 94 ? -11.102 -9.445 -14.234 1 91.06 94 VAL A O 1
ATOM 720 N N . GLY A 1 95 ? -11.828 -9.852 -12.211 1 91.56 95 GLY A N 1
ATOM 721 C CA . GLY A 1 95 ? -13.227 -9.617 -12.547 1 91.56 95 GLY A CA 1
ATOM 722 C C . GLY A 1 95 ? -13.469 -8.242 -13.133 1 91.56 95 GLY A C 1
ATOM 723 O O . GLY A 1 95 ? -14.406 -8.055 -13.922 1 91.56 95 GLY A O 1
ATOM 724 N N . ASP A 1 96 ? -12.633 -7.371 -12.766 1 93.56 96 ASP A N 1
ATOM 725 C CA . ASP A 1 96 ? -12.781 -6.012 -13.273 1 93.56 96 ASP A CA 1
ATOM 726 C C . ASP A 1 96 ? -12.414 -5.934 -14.758 1 93.56 96 ASP A C 1
ATOM 728 O O . ASP A 1 96 ? -12.758 -4.965 -15.438 1 93.56 96 ASP A O 1
ATOM 732 N N . TYR A 1 97 ? -11.742 -6.98 -15.258 1 92.38 97 TYR A N 1
ATOM 733 C CA . TYR A 1 97 ? -11.203 -6.91 -16.609 1 92.38 97 TYR A CA 1
ATOM 734 C C . TYR A 1 97 ? -11.734 -8.055 -17.469 1 92.38 97 TYR A C 1
ATOM 736 O O . TYR A 1 97 ? -11.555 -8.062 -18.688 1 92.38 97 TYR A O 1
ATOM 744 N N . ALA A 1 98 ? -12.375 -9.008 -16.922 1 91.06 98 ALA A N 1
ATOM 745 C CA . ALA A 1 98 ? -12.742 -10.258 -17.578 1 91.06 98 ALA A CA 1
ATOM 746 C C . ALA A 1 98 ? -13.688 -10 -18.734 1 91.06 98 ALA A C 1
ATOM 748 O O . ALA A 1 98 ? -13.539 -10.602 -19.812 1 91.06 98 ALA A O 1
ATOM 749 N N . ALA A 1 99 ? -14.609 -9.133 -18.562 1 90.62 99 ALA A N 1
ATOM 750 C CA . ALA A 1 99 ? -15.586 -8.859 -19.609 1 90.62 99 ALA A CA 1
ATOM 751 C C . ALA A 1 99 ? -14.914 -8.211 -20.828 1 90.62 99 ALA A C 1
ATOM 753 O O . ALA A 1 99 ? -15.219 -8.562 -21.969 1 90.62 99 ALA A O 1
ATOM 754 N N . GLU A 1 100 ? -14.055 -7.379 -20.531 1 93.06 100 GLU A N 1
ATOM 755 C CA . GLU A 1 100 ? -13.422 -6.617 -21.609 1 93.06 100 GLU A CA 1
ATOM 756 C C . GLU A 1 100 ? -12.312 -7.426 -22.281 1 93.06 100 GLU A C 1
ATOM 758 O O . GLU A 1 100 ? -12.172 -7.395 -23.5 1 93.06 100 GLU A O 1
ATOM 763 N N . LEU A 1 101 ? -11.609 -8.18 -21.5 1 92.81 101 LEU A N 1
ATOM 764 C CA . LEU A 1 101 ? -10.383 -8.773 -22.016 1 92.81 101 LEU A CA 1
ATOM 765 C C . LEU A 1 101 ? -10.539 -10.289 -22.156 1 92.81 101 LEU A C 1
ATOM 767 O O . LEU A 1 101 ? -9.664 -10.953 -22.719 1 92.81 101 LEU A O 1
ATOM 771 N N . GLY A 1 102 ? -11.625 -10.812 -21.719 1 91.06 102 GLY A N 1
ATOM 772 C CA . GLY A 1 102 ? -11.828 -12.25 -21.703 1 91.06 102 GLY A CA 1
ATOM 773 C C . GLY A 1 102 ? -11.672 -12.883 -23.078 1 91.06 102 GLY A C 1
ATOM 774 O O . GLY A 1 102 ? -11.023 -13.922 -23.219 1 91.06 102 GLY A O 1
ATOM 775 N N . GLY A 1 103 ? -12.227 -12.234 -24.031 1 91.44 103 GLY A N 1
ATOM 776 C CA . GLY A 1 103 ? -12.125 -12.758 -25.391 1 91.44 103 GLY A CA 1
ATOM 777 C C . GLY A 1 103 ? -10.703 -12.812 -25.906 1 91.44 103 GLY A C 1
ATOM 778 O O . GLY A 1 103 ? -10.242 -13.859 -26.359 1 91.44 103 GLY A O 1
ATOM 779 N N . GLU A 1 104 ? -10.078 -11.727 -25.766 1 94.19 104 GLU A N 1
ATOM 780 C CA . GLU A 1 104 ? -8.688 -11.648 -26.188 1 94.19 104 GLU A CA 1
ATOM 781 C C . GLU A 1 104 ? -7.812 -12.641 -25.422 1 94.19 104 GLU A C 1
ATOM 783 O O . GLU A 1 104 ? -6.934 -13.281 -26 1 94.19 104 GLU A O 1
ATOM 788 N N . PHE A 1 105 ? -8.062 -12.695 -24.203 1 93.12 105 PHE A N 1
ATOM 789 C CA . PHE A 1 105 ? -7.312 -13.633 -23.375 1 93.12 105 PHE A CA 1
ATOM 790 C C . PHE A 1 105 ? -7.484 -15.062 -23.891 1 93.12 105 PHE A C 1
ATOM 792 O O . PHE A 1 105 ? -6.504 -15.789 -24.031 1 93.12 105 PHE A O 1
ATOM 799 N N . HIS A 1 106 ? -8.664 -15.461 -24.141 1 91.31 106 HIS A N 1
ATOM 800 C CA . HIS A 1 106 ? -8.938 -16.812 -24.594 1 91.31 106 HIS A CA 1
ATOM 801 C C . HIS A 1 106 ? -8.281 -17.094 -25.938 1 91.31 106 HIS A C 1
ATOM 803 O O . HIS A 1 106 ? -7.73 -18.172 -26.156 1 91.31 106 HIS A O 1
ATOM 809 N N . GLU A 1 107 ? -8.367 -16.109 -26.734 1 93 107 GLU A N 1
ATOM 810 C CA . GLU A 1 107 ? -7.738 -16.266 -28.031 1 93 107 GLU A CA 1
ATOM 811 C C . GLU A 1 107 ? -6.223 -16.406 -27.906 1 93 107 GLU A C 1
ATOM 813 O O . GLU A 1 107 ? -5.637 -17.359 -28.438 1 93 107 GLU A O 1
ATOM 818 N N . ASP A 1 108 ? -5.656 -15.531 -27.188 1 94 108 ASP A N 1
ATOM 819 C CA . ASP A 1 108 ? -4.203 -15.531 -27.031 1 94 108 ASP A CA 1
ATOM 820 C C . ASP A 1 108 ? -3.729 -16.781 -26.297 1 94 108 ASP A C 1
ATOM 822 O O . ASP A 1 108 ? -2.801 -17.453 -26.75 1 94 108 ASP A O 1
ATOM 826 N N . MET A 1 109 ? -4.41 -17.078 -25.25 1 92.31 109 MET A N 1
ATOM 827 C CA . MET A 1 109 ? -3.984 -18.203 -24.406 1 92.31 109 MET A CA 1
ATOM 828 C C . MET A 1 109 ? -4.117 -19.531 -25.156 1 92.31 109 MET A C 1
ATOM 830 O O . MET A 1 109 ? -3.254 -20.391 -25.047 1 92.31 109 MET A O 1
ATOM 834 N N . SER A 1 110 ? -5.16 -19.625 -25.906 1 91 110 SER A N 1
ATOM 835 C CA . SER A 1 110 ? -5.34 -20.828 -26.703 1 91 110 SER A CA 1
ATOM 836 C C . SER A 1 110 ? -4.191 -21.031 -27.688 1 91 110 SER A C 1
ATOM 838 O O . SER A 1 110 ? -3.68 -22.141 -27.844 1 91 110 SER A O 1
ATOM 840 N N . GLN A 1 111 ? -3.787 -19.953 -28.25 1 93.06 111 GLN A N 1
ATOM 841 C CA . GLN A 1 111 ? -2.686 -20.016 -29.203 1 93.06 111 GLN A CA 1
ATOM 842 C C . GLN A 1 111 ? -1.374 -20.375 -28.516 1 93.06 111 GLN A C 1
ATOM 844 O O . GLN A 1 111 ? -0.589 -21.172 -29.031 1 93.06 111 GLN A O 1
ATOM 849 N N . LEU A 1 112 ? -1.15 -19.844 -27.406 1 92.12 112 LEU A N 1
ATOM 850 C CA . LEU A 1 112 ? 0.075 -20.109 -26.656 1 92.12 112 LEU A CA 1
ATOM 851 C C . LEU A 1 112 ? 0.123 -21.547 -26.172 1 92.12 112 LEU A C 1
ATOM 853 O O . LEU A 1 112 ? 1.182 -22.188 -26.188 1 92.12 112 LEU A O 1
ATOM 857 N N . LEU A 1 113 ? -0.997 -22.047 -25.766 1 89.12 113 LEU A N 1
ATOM 858 C CA . LEU A 1 113 ? -1.085 -23.438 -25.312 1 89.12 113 LEU A CA 1
ATOM 859 C C . LEU A 1 113 ? -0.828 -24.406 -26.469 1 89.12 113 LEU A C 1
ATOM 861 O O . LEU A 1 113 ? -0.066 -25.359 -26.312 1 89.12 113 LEU A O 1
ATOM 865 N N . LEU A 1 114 ? -1.343 -24.047 -27.547 1 90.12 114 LEU A N 1
ATOM 866 C CA . LEU A 1 114 ? -1.183 -24.891 -28.734 1 90.12 114 LEU A CA 1
ATOM 867 C C . LEU A 1 114 ? 0.263 -24.875 -29.219 1 90.12 114 LEU A C 1
ATOM 869 O O . LEU A 1 114 ? 0.782 -25.891 -29.672 1 90.12 114 LEU A O 1
ATOM 873 N N . ALA A 1 115 ? 0.906 -23.781 -29.125 1 92.56 115 ALA A N 1
ATOM 874 C CA . ALA A 1 115 ? 2.289 -23.625 -29.578 1 92.56 115 ALA A CA 1
ATOM 875 C C . ALA A 1 115 ? 3.264 -24.188 -28.547 1 92.56 115 ALA A C 1
ATOM 877 O O . ALA A 1 115 ? 4.473 -24.234 -28.781 1 92.56 115 ALA A O 1
ATOM 878 N N . GLY A 1 116 ? 2.748 -24.5 -27.328 1 86.75 116 GLY A N 1
ATOM 879 C CA . GLY A 1 116 ? 3.582 -25.062 -26.281 1 86.75 116 GLY A CA 1
ATOM 880 C C . GLY A 1 116 ? 4.375 -24.031 -25.516 1 86.75 116 GLY A C 1
ATOM 881 O O . GLY A 1 116 ? 5.27 -24.359 -24.734 1 86.75 116 GLY A O 1
ATOM 882 N N . LYS A 1 117 ? 3.996 -22.844 -25.75 1 89.38 117 LYS A N 1
ATOM 883 C CA . LYS A 1 117 ? 4.688 -21.75 -25.078 1 89.38 117 LYS A CA 1
ATOM 884 C C . LYS A 1 117 ? 4.191 -21.594 -23.641 1 89.38 117 LYS A C 1
ATOM 886 O O . LYS A 1 117 ? 4.902 -21.078 -22.781 1 89.38 117 LYS A O 1
ATOM 891 N N . VAL A 1 118 ? 2.918 -21.922 -23.484 1 87.12 118 VAL A N 1
ATOM 892 C CA . VAL A 1 118 ? 2.367 -22.062 -22.141 1 87.12 118 VAL A CA 1
ATOM 893 C C . VAL A 1 118 ? 2.084 -23.531 -21.844 1 87.12 118 VAL A C 1
ATOM 895 O O . VAL A 1 118 ? 1.481 -24.234 -22.672 1 87.12 118 VAL A O 1
ATOM 898 N N . LYS A 1 119 ? 2.682 -23.922 -20.766 1 83 119 LYS A N 1
ATOM 899 C CA . LYS A 1 119 ? 2.471 -25.328 -20.375 1 83 119 LYS A CA 1
ATOM 900 C C . LYS A 1 119 ? 1.405 -25.438 -19.297 1 83 119 LYS A C 1
ATOM 902 O O . LYS A 1 119 ? 1.487 -24.766 -18.266 1 83 119 LYS A O 1
ATOM 907 N N . ALA A 1 120 ? 0.371 -26.109 -19.641 1 78.75 120 ALA A N 1
ATOM 908 C CA . ALA A 1 120 ? -0.667 -26.375 -18.641 1 78.75 120 ALA A CA 1
ATOM 909 C C . ALA A 1 120 ? -0.441 -27.734 -17.969 1 78.75 120 ALA A C 1
ATOM 911 O O . ALA A 1 120 ? -0.499 -28.766 -18.625 1 78.75 120 ALA A O 1
ATOM 912 N N . MET A 1 121 ? -0.021 -27.688 -16.719 1 79 121 MET A N 1
ATOM 913 C CA . MET A 1 121 ? 0.15 -28.938 -15.977 1 79 121 MET A CA 1
ATOM 914 C C . MET A 1 121 ? -1.108 -29.266 -15.18 1 79 121 MET A C 1
ATOM 916 O O . MET A 1 121 ? -1.723 -28.375 -14.578 1 79 121 MET A O 1
ATOM 920 N N . GLN A 1 122 ? -1.544 -30.469 -15.398 1 76.69 122 GLN A N 1
ATOM 921 C CA . GLN A 1 122 ? -2.752 -30.906 -14.711 1 76.69 122 GLN A CA 1
ATOM 922 C C . GLN A 1 122 ? -2.498 -32.188 -13.906 1 76.69 122 GLN A C 1
ATOM 924 O O . GLN A 1 122 ? -1.679 -33.031 -14.305 1 76.69 122 GLN A O 1
ATOM 929 N N . HIS A 1 123 ? -2.998 -32.156 -12.742 1 78.44 123 HIS A N 1
ATOM 930 C CA . HIS A 1 123 ? -3.094 -33.375 -11.945 1 78.44 123 HIS A CA 1
ATOM 931 C C . HIS A 1 123 ? -4.516 -33.938 -11.953 1 78.44 123 HIS A C 1
ATOM 933 O O . HIS A 1 123 ? -5.406 -33.406 -11.297 1 78.44 123 HIS A O 1
ATOM 939 N N . VAL A 1 124 ? -4.668 -35.031 -12.68 1 79.69 124 VAL A N 1
ATOM 940 C CA . VAL A 1 124 ? -6.02 -35.531 -12.906 1 79.69 124 VAL A CA 1
ATOM 941 C C . VAL A 1 124 ? -6.281 -36.75 -12 1 79.69 124 VAL A C 1
ATOM 943 O O . VAL A 1 124 ? -5.512 -37.719 -12.008 1 79.69 124 VAL A O 1
ATOM 946 N N . THR A 1 125 ? -7.23 -36.531 -11.109 1 80.62 125 THR A N 1
ATOM 947 C CA . THR A 1 125 ? -7.77 -37.656 -10.352 1 80.62 125 THR A CA 1
ATOM 948 C C . THR A 1 125 ? -8.969 -38.25 -11.062 1 80.62 125 THR A C 1
ATOM 950 O O . THR A 1 1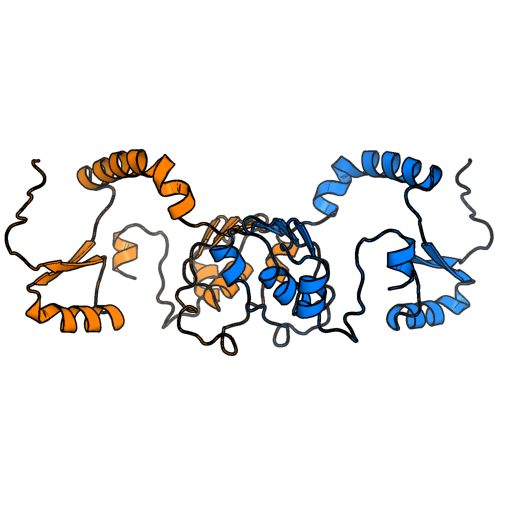25 ? -9.875 -37.531 -11.492 1 80.62 125 THR A O 1
ATOM 953 N N . GLN A 1 126 ? -8.906 -39.531 -11.211 1 83.19 126 GLN A N 1
ATOM 954 C CA . GLN A 1 126 ? -9.961 -40.188 -11.969 1 83.19 126 GLN A CA 1
ATOM 955 C C . GLN A 1 126 ? -11.125 -40.594 -11.07 1 83.19 126 GLN A C 1
ATOM 957 O O . GLN A 1 126 ? -10.938 -41.281 -10.07 1 83.19 126 GLN A O 1
ATOM 962 N N . GLY A 1 127 ? -12.352 -40.094 -11.508 1 80.94 127 GLY A N 1
ATOM 963 C CA . GLY A 1 127 ? -13.562 -40.562 -10.859 1 80.94 127 GLY A CA 1
ATOM 964 C C . GLY A 1 127 ? -13.984 -39.688 -9.688 1 80.94 127 GLY A C 1
ATOM 965 O O . GLY A 1 127 ? -13.148 -39.281 -8.875 1 80.94 127 GLY A O 1
ATOM 966 N N . LEU A 1 128 ? -15.195 -39.5 -9.625 1 81.62 128 LEU A N 1
ATOM 967 C CA . LEU A 1 128 ? -15.773 -38.688 -8.555 1 81.62 128 LEU A CA 1
ATOM 968 C C . LEU A 1 128 ? -15.555 -39.344 -7.195 1 81.62 128 LEU A C 1
ATOM 970 O O . LEU A 1 128 ? -15.414 -38.656 -6.184 1 81.62 128 LEU A O 1
ATOM 974 N N . ASP A 1 129 ? -15.539 -40.656 -7.234 1 84.5 129 ASP A N 1
ATOM 975 C CA . ASP A 1 129 ? -15.367 -41.406 -5.98 1 84.5 129 ASP A CA 1
ATOM 976 C C . ASP A 1 129 ? -14.031 -41.031 -5.32 1 84.5 129 ASP A C 1
ATOM 978 O O . ASP A 1 129 ? -13.875 -41.188 -4.109 1 84.5 129 ASP A O 1
ATOM 982 N N . ASN A 1 130 ? -13.164 -40.531 -6.133 1 85.88 130 ASN A N 1
ATOM 983 C CA . ASN A 1 130 ? -11.836 -40.188 -5.613 1 85.88 130 ASN A CA 1
ATOM 984 C C . ASN A 1 130 ? -11.688 -38.719 -5.34 1 85.88 130 ASN A C 1
ATOM 986 O O . ASN A 1 130 ? -10.594 -38.219 -5.051 1 85.88 130 ASN A O 1
ATOM 990 N N . ALA A 1 131 ? -12.781 -38 -5.496 1 82.94 131 ALA A N 1
ATOM 991 C CA . ALA A 1 131 ? -12.75 -36.531 -5.352 1 82.94 131 ALA A CA 1
ATOM 992 C C . ALA A 1 131 ? -12.281 -36.125 -3.959 1 82.94 131 ALA A C 1
ATOM 994 O O . ALA A 1 131 ? -11.523 -35.188 -3.805 1 82.94 131 ALA A O 1
ATOM 995 N N . GLY A 1 132 ? -12.805 -36.781 -2.998 1 83.5 132 GLY A N 1
ATOM 996 C CA . GLY A 1 132 ? -12.375 -36.469 -1.643 1 83.5 132 GLY A CA 1
ATOM 997 C C . GLY A 1 132 ? -10.883 -36.594 -1.443 1 83.5 132 GLY A C 1
ATOM 998 O O . GLY A 1 132 ? -10.242 -35.719 -0.872 1 83.5 132 GLY A O 1
ATOM 999 N N . ALA A 1 133 ? -10.352 -37.719 -1.878 1 80.81 133 ALA A N 1
ATOM 1000 C CA . ALA A 1 133 ? -8.914 -37.938 -1.775 1 80.81 133 ALA A CA 1
ATOM 1001 C C . ALA A 1 133 ? -8.141 -36.844 -2.537 1 80.81 133 ALA A C 1
ATOM 1003 O O . ALA A 1 133 ? -7.098 -36.375 -2.074 1 80.81 133 ALA A O 1
ATOM 1004 N N . ALA A 1 134 ? -8.648 -36.5 -3.715 1 78.62 134 ALA A N 1
ATOM 1005 C CA . ALA A 1 134 ? -8.023 -35.469 -4.516 1 78.62 134 ALA A CA 1
ATOM 1006 C C . ALA A 1 134 ? -7.992 -34.125 -3.758 1 78.62 134 ALA A C 1
ATOM 1008 O O . ALA A 1 134 ? -6.984 -33.406 -3.785 1 78.62 134 ALA A O 1
ATOM 1009 N N . PHE A 1 135 ? -9.117 -33.969 -3.18 1 79.62 135 PHE A N 1
ATOM 1010 C CA . PHE A 1 135 ? -9.242 -32.719 -2.422 1 79.62 135 PHE A CA 1
ATOM 1011 C C . PHE A 1 135 ? -8.242 -32.688 -1.267 1 79.62 135 PHE A C 1
ATOM 1013 O O . PHE A 1 135 ? -7.559 -31.688 -1.058 1 79.62 135 PHE A O 1
ATOM 1020 N N . VAL A 1 136 ? -8.141 -33.688 -0.494 1 78.69 136 VAL A N 1
ATOM 1021 C CA . VAL A 1 136 ? -7.195 -33.812 0.613 1 78.69 136 VAL A CA 1
ATOM 1022 C C . VAL A 1 136 ? -5.77 -33.625 0.096 1 78.69 136 VAL A C 1
ATOM 1024 O O . VAL A 1 136 ? -4.961 -32.938 0.718 1 78.69 136 VAL A O 1
ATOM 1027 N N . GLY A 1 137 ? -5.504 -34.281 -1.009 1 76.62 137 GLY A N 1
ATOM 1028 C CA . GLY A 1 137 ? -4.195 -34.156 -1.622 1 76.62 137 GLY A CA 1
ATOM 1029 C C . GLY A 1 137 ? -3.865 -32.719 -1.99 1 76.62 137 GLY A C 1
ATOM 1030 O O . GLY A 1 137 ? -2.744 -32.25 -1.765 1 76.62 137 GLY A O 1
ATOM 1031 N N . MET A 1 138 ? -4.891 -32.062 -2.545 1 75.31 138 MET A N 1
ATOM 1032 C CA . MET A 1 138 ? -4.711 -30.656 -2.936 1 75.31 138 MET A CA 1
ATOM 1033 C C . MET A 1 138 ? -4.402 -29.781 -1.72 1 75.31 138 MET A C 1
ATOM 1035 O O . MET A 1 138 ? -3.486 -28.969 -1.757 1 75.31 138 MET A O 1
ATOM 1039 N N . MET A 1 139 ? -5.074 -30.031 -0.67 1 76.5 139 MET A N 1
ATOM 1040 C CA . MET A 1 139 ? -4.906 -29.234 0.549 1 76.5 139 MET A CA 1
ATOM 1041 C C . MET A 1 139 ? -3.547 -29.5 1.186 1 76.5 139 MET A C 1
ATOM 1043 O O . MET A 1 139 ? -2.992 -28.625 1.857 1 76.5 139 MET A O 1
ATOM 1047 N N . GLY A 1 140 ? -3.074 -30.719 0.96 1 74.06 140 GLY A N 1
ATOM 1048 C CA . GLY A 1 140 ? -1.774 -31.094 1.494 1 74.06 140 GLY A CA 1
ATOM 1049 C C . GLY A 1 140 ? -0.624 -30.719 0.581 1 74.06 140 GLY A C 1
ATOM 1050 O O . GLY A 1 140 ? 0.531 -31.047 0.861 1 74.06 140 GLY A O 1
ATOM 1051 N N . GLY A 1 141 ? -0.982 -30.031 -0.457 1 73.38 141 GLY A N 1
ATOM 1052 C CA . GLY A 1 141 ? 0.044 -29.625 -1.399 1 73.38 141 GLY A CA 1
ATOM 1053 C C . GLY A 1 141 ? 0.55 -30.75 -2.271 1 73.38 141 GLY A C 1
ATOM 1054 O O . GLY A 1 141 ? 1.676 -30.703 -2.771 1 73.38 141 GLY A O 1
ATOM 1055 N N . GLY A 1 142 ? -0.13 -31.766 -2.264 1 67.94 142 GLY A N 1
ATOM 1056 C CA . GLY A 1 142 ? 0.3 -32.969 -2.982 1 67.94 142 GLY A CA 1
ATOM 1057 C C . GLY A 1 142 ? 0.161 -32.812 -4.488 1 67.94 142 GLY A C 1
ATOM 1058 O O . GLY A 1 142 ? 0.754 -33.594 -5.242 1 67.94 142 GLY A O 1
ATOM 1059 N N . ASN A 1 143 ? -0.551 -31.828 -4.957 1 69.88 143 ASN A N 1
ATOM 1060 C CA . ASN A 1 143 ? -0.768 -31.75 -6.395 1 69.88 143 ASN A CA 1
ATOM 1061 C C . ASN A 1 143 ? 0.193 -30.75 -7.051 1 69.88 143 ASN A C 1
ATOM 1063 O O . ASN A 1 143 ? 0.687 -29.844 -6.391 1 69.88 143 ASN A O 1
ATOM 1067 N N . VAL A 1 144 ? 0.546 -31.203 -8.211 1 76.62 144 VAL A N 1
ATOM 1068 C CA . VAL A 1 144 ? 1.293 -30.281 -9.07 1 76.62 144 VAL A CA 1
ATOM 1069 C C . VAL A 1 144 ? 0.397 -29.797 -10.203 1 76.62 144 VAL A C 1
ATOM 1071 O O . VAL A 1 144 ? -0.258 -30.594 -10.875 1 76.62 144 VAL A O 1
ATOM 1074 N N . GLY A 1 145 ? 0.363 -28.438 -10.359 1 76.25 145 GLY A N 1
ATOM 1075 C CA . GLY A 1 145 ? -0.511 -27.875 -11.375 1 76.25 145 GLY A CA 1
ATOM 1076 C C . GLY A 1 145 ? -1.965 -27.812 -10.945 1 76.25 145 GLY A C 1
ATOM 1077 O O . GLY A 1 145 ? -2.266 -27.828 -9.75 1 76.25 145 GLY A O 1
ATOM 1078 N N . LYS A 1 146 ? -2.84 -27.75 -12 1 78.56 146 LYS A N 1
ATOM 1079 C CA . LYS A 1 146 ? -4.273 -27.688 -11.727 1 78.56 146 LYS A CA 1
ATOM 1080 C C . LYS A 1 146 ? -4.824 -29.062 -11.383 1 78.56 146 LYS A C 1
ATOM 1082 O O . LYS A 1 146 ? -4.617 -30.031 -12.133 1 78.56 146 LYS A O 1
ATOM 1087 N N . ALA A 1 147 ? -5.418 -29.141 -10.172 1 76.44 147 ALA A N 1
ATOM 1088 C CA . ALA A 1 147 ? -6.066 -30.391 -9.773 1 76.44 147 ALA A CA 1
ATOM 1089 C C . ALA A 1 147 ? -7.422 -30.531 -10.453 1 76.44 147 ALA A C 1
ATOM 1091 O O . ALA A 1 147 ? -8.266 -29.641 -10.383 1 76.44 147 ALA A O 1
ATOM 1092 N N . LEU A 1 148 ? -7.551 -31.656 -11.164 1 78 148 LEU A N 1
ATOM 1093 C CA . LEU A 1 148 ? -8.797 -31.953 -11.867 1 78 148 LEU A CA 1
ATOM 1094 C C . LEU A 1 148 ? -9.344 -33.312 -11.445 1 78 148 LEU A C 1
ATOM 1096 O O . LEU A 1 148 ? -8.578 -34.219 -11.141 1 78 148 LEU A O 1
ATOM 1100 N N . VAL A 1 149 ? -10.594 -33.406 -11.195 1 80.94 149 VAL A N 1
ATOM 1101 C CA . VAL A 1 149 ? -11.289 -34.688 -11.047 1 80.94 149 VAL A CA 1
ATOM 1102 C C . VAL A 1 149 ? -12.055 -35 -12.328 1 80.94 149 VAL A C 1
ATOM 1104 O O . VAL A 1 149 ? -12.953 -34.25 -12.727 1 80.94 149 VAL A O 1
ATOM 1107 N N . GLN A 1 150 ? -11.648 -36.031 -12.938 1 80.19 150 GLN A N 1
ATOM 1108 C CA . GLN A 1 150 ? -12.312 -36.469 -14.164 1 80.19 150 GLN A CA 1
ATOM 1109 C C . GLN A 1 150 ? -13.539 -37.312 -13.852 1 80.19 150 GLN A C 1
ATOM 1111 O O . GLN A 1 150 ? -13.406 -38.406 -13.297 1 80.19 150 GLN A O 1
ATOM 1116 N N . VAL A 1 151 ? -14.695 -36.812 -14.062 1 78 151 VAL A N 1
ATOM 1117 C CA . VAL A 1 151 ? -15.945 -37.469 -13.695 1 78 151 VAL A CA 1
ATOM 1118 C C . VAL A 1 151 ? -16.375 -38.438 -14.812 1 78 151 VAL A C 1
ATOM 1120 O O . VAL A 1 151 ? -16.922 -39.5 -14.547 1 78 151 VAL A O 1
ATOM 1123 N N . VAL A 1 152 ? -16.344 -38.031 -16.031 1 70.81 152 VAL A N 1
ATOM 1124 C CA . VAL A 1 152 ? -16.734 -38.938 -17.125 1 70.81 152 VAL A CA 1
ATOM 1125 C C . VAL A 1 152 ? -15.547 -39.125 -18.062 1 70.81 152 VAL A C 1
ATOM 1127 O O . VAL A 1 152 ? -14.664 -38.281 -18.156 1 70.81 152 VAL A O 1
ATOM 1130 N N . GLY A 1 153 ? -15.219 -40.438 -18.312 1 62.75 153 GLY A N 1
ATOM 1131 C CA . GLY A 1 153 ? -14.094 -40.781 -19.172 1 62.75 153 GLY A CA 1
ATOM 1132 C C . GLY A 1 153 ? -14 -39.938 -20.406 1 62.75 153 GLY A C 1
ATOM 1133 O O . GLY A 1 153 ? -12.906 -39.531 -20.812 1 62.75 153 GLY A O 1
ATOM 1134 N N . GLU A 1 154 ? -15.039 -39.875 -21.281 1 57.91 154 GLU A N 1
ATOM 1135 C CA . GLU A 1 154 ? -15.031 -39.125 -22.547 1 57.91 154 GLU A CA 1
ATOM 1136 C C . GLU A 1 154 ? -15.633 -37.75 -22.375 1 57.91 154 GLU A C 1
ATOM 1138 O O . GLU A 1 154 ? -16.562 -37.562 -21.594 1 57.91 154 GLU A O 1
ATOM 1143 N N . ASP A 1 155 ? -14.859 -36.75 -22.641 1 55.34 155 ASP A N 1
ATOM 1144 C CA . ASP A 1 155 ? -15.414 -35.406 -22.672 1 55.34 155 ASP A CA 1
ATOM 1145 C C . ASP A 1 155 ? -16.734 -35.375 -23.438 1 55.34 155 ASP A C 1
ATOM 1147 O O . ASP A 1 155 ? -16.766 -35.656 -24.641 1 55.34 155 ASP A O 1
ATOM 1151 N N . PRO A 1 156 ? -17.844 -35.469 -22.781 1 56.09 156 PRO A N 1
ATOM 1152 C CA . PRO A 1 156 ? -19.094 -35.562 -23.531 1 56.09 156 PRO A CA 1
ATOM 1153 C C . PRO A 1 156 ? -19.281 -34.375 -24.5 1 56.09 156 PRO A C 1
ATOM 1155 O O . PRO A 1 156 ? -20.156 -34.406 -25.375 1 56.09 156 PRO A O 1
ATOM 1158 N N . PHE A 1 157 ? -18.594 -33.219 -24.328 1 56.28 157 PHE A N 1
ATOM 1159 C CA . PHE A 1 157 ? -18.594 -32.062 -25.25 1 56.28 157 PHE A CA 1
ATOM 1160 C C . PHE A 1 157 ? -17.234 -31.906 -25.906 1 56.28 157 PHE A C 1
ATOM 1162 O O . PHE A 1 157 ? -16.469 -31 -25.547 1 56.28 157 PHE A O 1
ATOM 1169 N N . PRO A 1 158 ? -16.75 -32.719 -26.672 1 49.34 158 PRO A N 1
ATOM 1170 C CA . PRO A 1 158 ? -15.406 -32.719 -27.25 1 49.34 158 PRO A CA 1
ATOM 1171 C C . PRO A 1 158 ? -15.094 -31.469 -28.047 1 49.34 158 PRO A C 1
ATOM 1173 O O . PRO A 1 158 ? -15.984 -30.906 -28.688 1 49.34 158 PRO A O 1
ATOM 1176 N N . VAL A 1 159 ? -14.219 -30.578 -27.625 1 47.84 159 VAL A N 1
ATOM 1177 C CA . VAL A 1 159 ? -13.781 -29.453 -28.453 1 47.84 159 VAL A CA 1
ATOM 1178 C C . VAL A 1 159 ? -13.359 -29.969 -29.844 1 47.84 159 VAL A C 1
ATOM 1180 O O . VAL A 1 159 ? -12.562 -30.906 -29.953 1 47.84 159 VAL A O 1
ATOM 1183 N N . GLN A 1 160 ? -14.125 -29.875 -30.766 1 43.25 160 GLN A N 1
ATOM 1184 C CA . GLN A 1 160 ? -13.773 -30.25 -32.125 1 43.25 160 GLN A CA 1
ATOM 1185 C C . GLN A 1 160 ? -12.422 -29.656 -32.531 1 43.25 160 GLN A C 1
ATOM 1187 O O . GLN A 1 160 ? -12.195 -28.453 -32.344 1 43.25 160 GLN A O 1
ATOM 1192 N N . GLN A 1 161 ? -11.32 -30.375 -32.594 1 39.41 161 GLN A N 1
ATOM 1193 C CA . GLN A 1 161 ? -10.062 -29.938 -33.188 1 39.41 161 GLN A CA 1
ATOM 1194 C C . GLN A 1 161 ? -10.312 -29.219 -34.5 1 39.41 161 GLN A C 1
ATOM 1196 O O . GLN A 1 161 ? -11.203 -29.625 -35.281 1 39.41 161 GLN A O 1
ATOM 1201 N N . VAL B 1 1 ? -8.766 20.812 17.172 1 91.12 1 VAL B N 1
ATOM 1202 C CA . VAL B 1 1 ? -10.039 20.625 16.484 1 91.12 1 VAL B CA 1
ATOM 1203 C C . VAL B 1 1 ? -10.648 21.984 16.141 1 91.12 1 VAL B C 1
ATOM 1205 O O . VAL B 1 1 ? -10.992 22.25 14.984 1 91.12 1 VAL B O 1
ATOM 1208 N N . ALA B 1 2 ? -10.734 22.859 17.109 1 88.69 2 ALA B N 1
ATOM 1209 C CA . ALA B 1 2 ? -11.359 24.156 16.906 1 88.69 2 ALA B CA 1
ATOM 1210 C C . ALA B 1 2 ? -10.664 24.922 15.781 1 88.69 2 ALA B C 1
ATOM 1212 O O . ALA B 1 2 ? -11.32 25.547 14.945 1 88.69 2 ALA B O 1
ATOM 1213 N N . LEU B 1 3 ? -9.328 24.828 15.734 1 84.75 3 LEU B N 1
ATOM 1214 C CA . LEU B 1 3 ? -8.547 25.484 14.695 1 84.75 3 LEU B CA 1
ATOM 1215 C C . LEU B 1 3 ? -8.906 24.953 13.312 1 84.75 3 LEU B C 1
ATOM 1217 O O . LEU B 1 3 ? -9.094 25.719 12.375 1 84.75 3 LEU B O 1
ATOM 1221 N N . LEU B 1 4 ? -9.047 23.719 13.133 1 89.56 4 LEU B N 1
ATOM 1222 C CA . LEU B 1 4 ? -9.344 23.094 11.844 1 89.56 4 LEU B CA 1
ATOM 1223 C C . LEU B 1 4 ? -10.742 23.469 11.375 1 89.56 4 LEU B C 1
ATOM 1225 O O . LEU B 1 4 ? -10.961 23.703 10.18 1 89.56 4 LEU B O 1
ATOM 1229 N N . GLN B 1 5 ? -11.609 23.547 12.344 1 90.19 5 GLN B N 1
ATOM 1230 C CA . GLN B 1 5 ? -12.953 24.016 12.016 1 90.19 5 GLN B CA 1
ATOM 1231 C C . GLN B 1 5 ? -12.938 25.453 11.523 1 90.19 5 GLN B C 1
ATOM 1233 O O . GLN B 1 5 ? -13.609 25.797 10.547 1 90.19 5 GLN B O 1
ATOM 1238 N N . GLN B 1 6 ? -12.148 26.266 12.164 1 86.12 6 GLN B N 1
ATOM 1239 C CA . GLN B 1 6 ? -12.008 27.672 11.758 1 86.12 6 GLN B CA 1
ATOM 1240 C C . GLN B 1 6 ? -11.414 27.781 10.359 1 86.12 6 GLN B C 1
ATOM 1242 O O . GLN B 1 6 ? -11.742 28.688 9.602 1 86.12 6 GLN B O 1
ATOM 1247 N N . LEU B 1 7 ? -10.57 26.781 10.031 1 87.44 7 LEU B N 1
ATOM 1248 C CA . LEU B 1 7 ? -9.891 26.797 8.742 1 87.44 7 LEU B CA 1
ATOM 1249 C C . LEU B 1 7 ? -10.805 26.266 7.645 1 87.44 7 LEU B C 1
ATOM 1251 O O . LEU B 1 7 ? -10.461 26.312 6.461 1 87.44 7 LEU B O 1
ATOM 1255 N N . GLY B 1 8 ? -11.992 25.734 7.973 1 90 8 GLY B N 1
ATOM 1256 C CA . GLY B 1 8 ? -13.008 25.406 6.988 1 90 8 GLY B CA 1
ATOM 1257 C C . GLY B 1 8 ? -13.047 23.922 6.652 1 90 8 GLY B C 1
ATOM 1258 O O . GLY B 1 8 ? -13.695 23.531 5.684 1 90 8 GLY B O 1
ATOM 1259 N N . PHE B 1 9 ? -12.352 23.141 7.438 1 93.25 9 PHE B N 1
ATOM 1260 C CA . PHE B 1 9 ? -12.477 21.703 7.223 1 93.25 9 PHE B CA 1
ATOM 1261 C C . PHE B 1 9 ? -13.883 21.234 7.547 1 93.25 9 PHE B C 1
ATOM 1263 O O . PHE B 1 9 ? -14.516 21.719 8.484 1 93.25 9 PHE B O 1
ATOM 1270 N N . ASP B 1 10 ? -14.352 20.281 6.742 1 95.62 10 ASP B N 1
ATOM 1271 C CA . ASP B 1 10 ? -15.711 19.781 6.914 1 95.62 10 ASP B CA 1
ATOM 1272 C C . ASP B 1 10 ? -15.852 19 8.219 1 95.62 10 ASP B C 1
ATOM 1274 O O . ASP B 1 10 ? -16.906 19.016 8.852 1 95.62 10 ASP B O 1
ATOM 1278 N N . ALA B 1 11 ? -14.734 18.328 8.609 1 96.31 11 ALA B N 1
ATOM 1279 C CA . ALA B 1 11 ? -14.719 17.547 9.844 1 96.31 11 ALA B CA 1
ATOM 1280 C C . ALA B 1 11 ? -13.312 17.469 10.43 1 96.31 11 ALA B C 1
ATOM 1282 O O . ALA B 1 11 ? -12.328 17.484 9.688 1 96.31 11 ALA B O 1
ATOM 1283 N N . ALA B 1 12 ? -13.273 17.5 11.688 1 95.44 12 ALA B N 1
ATOM 1284 C CA . ALA B 1 12 ? -12.031 17.344 12.453 1 95.44 12 ALA B CA 1
ATOM 1285 C C . ALA B 1 12 ? -12.289 16.594 13.766 1 95.44 12 ALA B C 1
ATOM 1287 O O . ALA B 1 12 ? -13.383 16.688 14.328 1 95.44 12 ALA B O 1
ATOM 1288 N N . PHE B 1 13 ? -11.367 15.797 14.203 1 95.94 13 PHE B N 1
ATOM 1289 C CA . PHE B 1 13 ? -11.516 15.102 15.477 1 95.94 13 PHE B CA 1
ATOM 1290 C C . PHE B 1 13 ? -10.172 14.93 16.172 1 95.94 13 PHE B C 1
ATOM 1292 O O . PHE B 1 13 ? -9.125 15.023 15.531 1 95.94 13 PHE B O 1
ATOM 1299 N N . ASN B 1 14 ? -10.242 14.773 17.5 1 94.44 14 ASN B N 1
ATOM 1300 C CA . ASN B 1 14 ? -9.062 14.492 18.312 1 94.44 14 ASN B CA 1
ATOM 1301 C C . ASN B 1 14 ? -8.812 12.984 18.422 1 94.44 14 ASN B C 1
ATOM 1303 O O . ASN B 1 14 ? -9.555 12.289 19.125 1 94.44 14 ASN B O 1
ATOM 1307 N N . TYR B 1 15 ? -7.734 12.555 17.797 1 92.75 15 TYR B N 1
ATOM 1308 C CA . TYR B 1 15 ? -7.477 11.117 17.734 1 92.75 15 TYR B CA 1
ATOM 1309 C C . TYR B 1 15 ? -7.078 10.57 19.109 1 92.75 15 TYR B C 1
ATOM 1311 O O . TYR B 1 15 ? -7.074 9.359 19.312 1 92.75 15 TYR B O 1
ATOM 1319 N N . LYS B 1 16 ? -6.715 11.422 20 1 91.5 16 LYS B N 1
ATOM 1320 C CA . LYS B 1 16 ? -6.332 11 21.344 1 91.5 16 LYS B CA 1
ATOM 1321 C C . LYS B 1 16 ? -7.562 10.703 22.188 1 91.5 16 LYS B C 1
ATOM 1323 O O . LYS B 1 16 ? -7.473 9.984 23.188 1 91.5 16 LYS B O 1
ATOM 1328 N N . THR B 1 17 ? -8.648 11.266 21.859 1 94.12 17 THR B N 1
ATOM 1329 C CA . THR B 1 17 ? -9.828 11.141 22.703 1 94.12 17 THR B CA 1
ATOM 1330 C C . THR B 1 17 ? -10.969 10.477 21.953 1 94.12 17 THR B C 1
ATOM 1332 O O . THR B 1 17 ? -12.055 10.281 22.5 1 94.12 17 THR B O 1
ATOM 1335 N N . SER B 1 18 ? -10.758 10.273 20.703 1 94.12 18 SER B N 1
ATOM 1336 C CA . SER B 1 18 ? -11.758 9.609 19.875 1 94.12 18 SER B CA 1
ATOM 1337 C C . SER B 1 18 ? -11.18 8.383 19.188 1 94.12 18 SER B C 1
ATOM 1339 O O . SER B 1 18 ? -9.977 8.312 18.938 1 94.12 18 SER B O 1
ATOM 1341 N N . ASP B 1 19 ? -12.086 7.438 18.938 1 96.38 19 ASP B N 1
ATOM 1342 C CA . ASP B 1 19 ? -11.703 6.316 18.094 1 96.38 19 ASP B CA 1
ATOM 1343 C C . ASP B 1 19 ? -11.594 6.746 16.625 1 96.38 19 ASP B C 1
ATOM 1345 O O . ASP B 1 19 ? -12.578 7.191 16.031 1 96.38 19 ASP B O 1
ATOM 1349 N N . THR B 1 20 ? -10.453 6.594 16.062 1 97.25 20 THR B N 1
ATOM 1350 C CA . THR B 1 20 ? -10.188 7.078 14.711 1 97.25 20 THR B CA 1
ATOM 1351 C C . THR B 1 20 ? -11.117 6.402 13.695 1 97.25 20 THR B C 1
ATOM 1353 O O . THR B 1 20 ? -11.648 7.062 12.805 1 97.25 20 THR B O 1
ATOM 1356 N N . ALA B 1 21 ? -11.305 5.141 13.82 1 97 21 ALA B N 1
ATOM 1357 C CA . ALA B 1 21 ? -12.172 4.418 12.891 1 97 21 ALA B CA 1
ATOM 1358 C C . ALA B 1 21 ? -13.602 4.949 12.953 1 97 21 ALA B C 1
ATOM 1360 O O . ALA B 1 21 ? -14.227 5.188 11.914 1 97 21 ALA B O 1
ATOM 1361 N N . GLU B 1 22 ? -14.078 5.113 14.125 1 97.19 22 GLU B N 1
ATOM 1362 C CA . GLU B 1 22 ? -15.422 5.648 14.305 1 97.19 22 GLU B CA 1
ATOM 1363 C C . GLU B 1 22 ? -15.523 7.074 13.773 1 97.19 22 GLU B C 1
ATOM 1365 O O . GLU B 1 22 ? -16.516 7.434 13.125 1 97.19 22 GLU B O 1
ATOM 1370 N N . ALA B 1 23 ? -14.539 7.887 14.109 1 97.38 23 ALA B N 1
ATOM 1371 C CA . ALA B 1 23 ? -14.516 9.266 13.641 1 97.38 23 ALA B CA 1
ATOM 1372 C C . ALA B 1 23 ? -14.539 9.328 12.117 1 97.38 23 ALA B C 1
ATOM 1374 O O . ALA B 1 23 ? -15.242 10.156 11.531 1 97.38 23 ALA B O 1
ATOM 1375 N N . LEU B 1 24 ? -13.797 8.469 11.414 1 97.75 24 LEU B N 1
ATOM 1376 C CA . LEU B 1 24 ? -13.742 8.43 9.961 1 97.75 24 LEU B CA 1
ATOM 1377 C C . LEU B 1 24 ? -15.086 8.016 9.375 1 97.75 24 LEU B C 1
ATOM 1379 O O . LEU B 1 24 ? -15.539 8.578 8.383 1 97.75 24 LEU B O 1
ATOM 1383 N N . ARG B 1 25 ? -15.703 7.078 10.008 1 96.38 25 ARG B N 1
ATOM 1384 C CA . ARG B 1 25 ? -17.016 6.633 9.555 1 96.38 25 ARG B CA 1
ATOM 1385 C C . ARG B 1 25 ? -18.031 7.762 9.633 1 96.38 25 ARG B C 1
ATOM 1387 O O . ARG B 1 25 ? -18.891 7.902 8.758 1 96.38 25 ARG B O 1
ATOM 1394 N N . GLN B 1 26 ? -17.953 8.516 10.656 1 96.69 26 GLN B N 1
ATOM 1395 C CA . GLN B 1 26 ? -18.875 9.625 10.852 1 96.69 26 GLN B CA 1
ATOM 1396 C C . GLN B 1 26 ? -18.578 10.758 9.867 1 96.69 26 GLN B C 1
ATOM 1398 O O . GLN B 1 26 ? -19.5 11.328 9.281 1 96.69 26 GLN B O 1
ATOM 1403 N N . ALA B 1 27 ? -17.328 11.047 9.656 1 96.56 27 ALA B N 1
ATOM 1404 C CA . ALA B 1 27 ? -16.906 12.172 8.82 1 96.56 27 ALA B CA 1
ATOM 1405 C C . ALA B 1 27 ? -17.078 11.844 7.336 1 96.56 27 ALA B C 1
ATOM 1407 O O . ALA B 1 27 ? -17.312 12.734 6.52 1 96.56 27 ALA B O 1
ATOM 1408 N N . ALA B 1 28 ? -16.891 10.625 6.945 1 96.88 28 ALA B N 1
ATOM 1409 C CA . ALA B 1 28 ? -16.969 10.141 5.566 1 96.88 28 ALA B CA 1
ATOM 1410 C C . ALA B 1 28 ? -17.812 8.867 5.484 1 96.88 28 ALA B C 1
ATOM 1412 O O . ALA B 1 28 ? -17.281 7.797 5.168 1 96.88 28 ALA B O 1
ATOM 1413 N N . PRO B 1 29 ? -19.062 9 5.68 1 96.75 29 PRO B N 1
ATOM 1414 C CA . PRO B 1 29 ? -19.922 7.809 5.742 1 96.75 29 PRO B CA 1
ATOM 1415 C C . PRO B 1 29 ? -19.922 7.004 4.445 1 96.75 29 PRO B C 1
ATOM 1417 O O . PRO B 1 29 ? -20.156 5.793 4.465 1 96.75 29 PRO B O 1
ATOM 1420 N N . GLU B 1 30 ? -19.625 7.688 3.314 1 97.25 30 GLU B N 1
ATOM 1421 C CA . GLU B 1 30 ? -19.578 6.973 2.043 1 97.25 30 GLU B CA 1
ATOM 1422 C C . GLU B 1 30 ? -18.188 6.438 1.761 1 97.25 30 GLU B C 1
ATOM 1424 O O . GLU B 1 30 ? -17.969 5.754 0.758 1 97.25 30 GLU B O 1
ATOM 1429 N N . GLY B 1 31 ? -17.188 6.848 2.576 1 98.25 31 GLY B N 1
ATOM 1430 C CA . GLY B 1 31 ? -15.828 6.363 2.436 1 98.25 31 GLY B CA 1
ATOM 1431 C C . GLY B 1 31 ? -14.867 7.418 1.921 1 98.25 31 GLY B C 1
ATOM 1432 O O . GLY B 1 31 ? -15.289 8.508 1.53 1 98.25 31 GLY B O 1
ATOM 1433 N N . ILE B 1 32 ? -13.602 7.109 1.953 1 98.56 32 ILE B N 1
ATOM 1434 C CA . ILE B 1 32 ? -12.508 8.008 1.572 1 98.56 32 ILE B CA 1
ATOM 1435 C C . ILE B 1 32 ? -12.164 7.797 0.1 1 98.56 32 ILE B C 1
ATOM 1437 O O . ILE B 1 32 ? -11.93 6.668 -0.334 1 98.56 32 ILE B O 1
ATOM 1441 N N . ASP B 1 33 ? -12.141 8.859 -0.686 1 98.62 33 ASP B N 1
ATOM 1442 C CA . ASP B 1 33 ? -11.727 8.797 -2.084 1 98.62 33 ASP B CA 1
ATOM 1443 C C . ASP B 1 33 ? -10.219 8.992 -2.225 1 98.62 33 ASP B C 1
ATOM 1445 O O . ASP B 1 33 ? -9.578 8.328 -3.041 1 98.62 33 ASP B O 1
ATOM 1449 N N . ILE B 1 34 ? -9.742 9.953 -1.513 1 98.75 34 ILE B N 1
ATOM 1450 C CA . ILE B 1 34 ? -8.32 10.281 -1.54 1 98.75 34 ILE B CA 1
ATOM 1451 C C . ILE B 1 34 ? -7.805 10.445 -0.113 1 98.75 34 ILE B C 1
ATOM 1453 O O . ILE B 1 34 ? -8.438 11.102 0.716 1 98.75 34 ILE B O 1
ATOM 1457 N N . TYR B 1 35 ? -6.793 9.82 0.208 1 98.62 35 TYR B N 1
ATOM 1458 C CA . TYR B 1 35 ? -6.176 9.898 1.528 1 98.62 35 TYR B CA 1
ATOM 1459 C C . TYR B 1 35 ? -4.707 10.297 1.423 1 98.62 35 TYR B C 1
ATOM 1461 O O . TYR B 1 35 ? -3.916 9.609 0.773 1 98.62 35 TYR B O 1
ATOM 1469 N N . PHE B 1 36 ? -4.344 11.453 1.992 1 98.19 36 PHE B N 1
ATOM 1470 C CA . PHE B 1 36 ? -2.963 11.906 2.082 1 98.19 36 PHE B CA 1
ATOM 1471 C C . PHE B 1 36 ? -2.354 11.523 3.426 1 98.19 36 PHE B C 1
ATOM 1473 O O . PHE B 1 36 ? -2.588 12.195 4.434 1 98.19 36 PHE B O 1
ATOM 1480 N N . ASP B 1 37 ? -1.535 10.531 3.475 1 98.06 37 ASP B N 1
ATOM 1481 C CA . ASP B 1 37 ? -1.087 9.914 4.719 1 98.06 37 ASP B CA 1
ATOM 1482 C C . ASP B 1 37 ? 0.231 10.523 5.191 1 98.06 37 ASP B C 1
ATOM 1484 O O . ASP B 1 37 ? 1.222 10.516 4.457 1 98.06 37 ASP B O 1
ATOM 1488 N N . ASN B 1 38 ? 0.261 10.977 6.383 1 96.31 38 ASN B N 1
ATOM 1489 C CA . ASN B 1 38 ? 1.467 11.469 7.043 1 96.31 38 ASN B CA 1
ATOM 1490 C C . ASN B 1 38 ? 1.675 10.789 8.398 1 96.31 38 ASN B C 1
ATOM 1492 O O . ASN B 1 38 ? 2.619 11.117 9.117 1 96.31 38 ASN B O 1
ATOM 1496 N N . VAL B 1 39 ? 0.812 9.883 8.75 1 96.06 39 VAL B N 1
ATOM 1497 C CA . VAL B 1 39 ? 0.802 9.375 10.117 1 96.06 39 VAL B CA 1
ATOM 1498 C C . VAL B 1 39 ? 1.176 7.895 10.125 1 96.06 39 VAL B C 1
ATOM 1500 O O . VAL B 1 39 ? 2.014 7.461 10.914 1 96.06 39 VAL B O 1
ATOM 1503 N N . GLY B 1 40 ? 0.632 7.066 9.227 1 96.62 40 GLY B N 1
ATOM 1504 C CA . GLY B 1 40 ? 0.865 5.633 9.203 1 96.62 40 GLY B CA 1
ATOM 1505 C C . GLY B 1 40 ? 0.234 4.902 10.375 1 96.62 40 GLY B C 1
ATOM 1506 O O . GLY B 1 40 ? -0.743 5.379 10.953 1 96.62 40 GLY B O 1
ATOM 1507 N N . GLY B 1 41 ? 0.687 3.639 10.57 1 95.75 41 GLY B N 1
ATOM 1508 C CA . GLY B 1 41 ? 0.315 2.857 11.742 1 95.75 41 GLY B CA 1
ATOM 1509 C C . GLY B 1 41 ? -1.177 2.596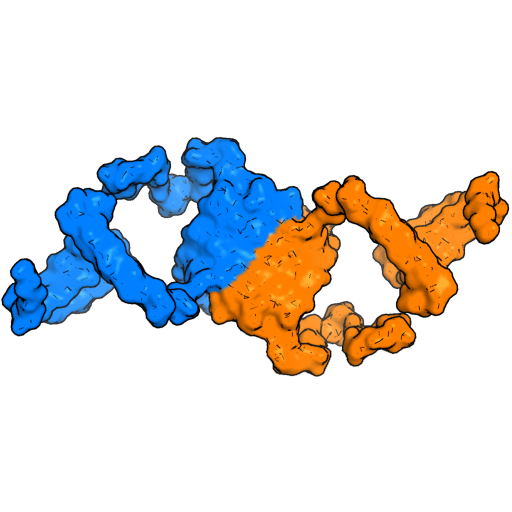 11.828 1 95.75 41 GLY B C 1
ATOM 1510 O O . GLY B 1 41 ? -1.823 2.297 10.828 1 95.75 41 GLY B O 1
ATOM 1511 N N . PRO B 1 42 ? -1.695 2.693 13.086 1 96 42 PRO B N 1
ATOM 1512 C CA . PRO B 1 42 ? -3.117 2.418 13.312 1 96 42 PRO B CA 1
ATOM 1513 C C . PRO B 1 42 ? -4.031 3.354 12.516 1 96 42 PRO B C 1
ATOM 1515 O O . PRO B 1 42 ? -5.121 2.951 12.102 1 96 42 PRO B O 1
ATOM 1518 N N . THR B 1 43 ? -3.582 4.59 12.352 1 97.31 43 THR B N 1
ATOM 1519 C CA . THR B 1 43 ? -4.379 5.559 11.602 1 97.31 43 THR B CA 1
ATOM 1520 C C . THR B 1 43 ? -4.52 5.125 10.141 1 97.31 43 THR B C 1
ATOM 1522 O O . THR B 1 43 ? -5.613 5.191 9.578 1 97.31 43 THR B O 1
ATOM 1525 N N . LEU B 1 44 ? -3.451 4.699 9.547 1 97.81 44 LEU B N 1
ATOM 1526 C CA . LEU B 1 44 ? -3.523 4.168 8.188 1 97.81 44 LEU B CA 1
ATOM 1527 C C . LEU B 1 44 ? -4.441 2.953 8.133 1 97.81 44 LEU B C 1
ATOM 1529 O O . LEU B 1 44 ? -5.23 2.809 7.191 1 97.81 44 LEU B O 1
ATOM 1533 N N . ASP B 1 45 ? -4.289 2.109 9.125 1 97.12 45 ASP B N 1
ATOM 1534 C CA . ASP B 1 45 ? -5.141 0.928 9.203 1 97.12 45 ASP B CA 1
ATOM 1535 C C . ASP B 1 45 ? -6.617 1.313 9.156 1 97.12 45 ASP B C 1
ATOM 1537 O O . ASP B 1 45 ? -7.391 0.732 8.391 1 97.12 45 ASP B O 1
ATOM 1541 N N . ALA B 1 46 ? -6.977 2.236 9.945 1 97.69 46 ALA B N 1
ATOM 1542 C CA . ALA B 1 46 ? -8.359 2.707 10 1 97.69 46 ALA B CA 1
ATOM 1543 C C . ALA B 1 46 ? -8.773 3.336 8.672 1 97.69 46 ALA B C 1
ATOM 1545 O O . ALA B 1 46 ? -9.898 3.139 8.211 1 97.69 46 ALA B O 1
ATOM 1546 N N . ALA B 1 47 ? -7.887 4.129 8.062 1 98.62 47 ALA B N 1
ATOM 1547 C CA . ALA B 1 47 ? -8.18 4.785 6.789 1 98.62 47 ALA B CA 1
ATOM 1548 C C . ALA B 1 47 ? -8.43 3.76 5.688 1 98.62 47 ALA B C 1
ATOM 1550 O O . ALA B 1 47 ? -9.344 3.924 4.875 1 98.62 47 ALA B O 1
ATOM 1551 N N . LEU B 1 48 ? -7.609 2.75 5.637 1 98.38 48 LEU B N 1
ATOM 1552 C CA . LEU B 1 48 ? -7.777 1.696 4.641 1 98.38 48 LEU B CA 1
ATOM 1553 C C . LEU B 1 48 ? -9.148 1.041 4.766 1 98.38 48 LEU B C 1
ATOM 1555 O O . LEU B 1 48 ? -9.82 0.8 3.762 1 98.38 48 LEU B O 1
ATOM 1559 N N . ALA B 1 49 ? -9.516 0.777 5.973 1 97.5 49 ALA B N 1
ATOM 1560 C CA . ALA B 1 49 ? -10.82 0.16 6.223 1 97.5 49 ALA B CA 1
ATOM 1561 C C . ALA B 1 49 ? -11.953 1.085 5.797 1 97.5 49 ALA B C 1
ATOM 1563 O O . ALA B 1 49 ? -13 0.623 5.34 1 97.5 49 ALA B O 1
ATOM 1564 N N . ALA B 1 50 ? -11.727 2.342 5.871 1 98.5 50 ALA B N 1
ATOM 1565 C CA . ALA B 1 50 ? -12.766 3.332 5.602 1 98.5 50 ALA B CA 1
ATOM 1566 C C . ALA B 1 50 ? -12.742 3.77 4.141 1 98.5 50 ALA B C 1
ATOM 1568 O O . ALA B 1 50 ? -13.547 4.613 3.727 1 98.5 50 ALA B O 1
ATOM 1569 N N . ALA B 1 51 ? -11.898 3.266 3.301 1 98.69 51 ALA B N 1
ATOM 1570 C CA . ALA B 1 51 ? -11.703 3.707 1.924 1 98.69 51 ALA B CA 1
ATOM 1571 C C . ALA B 1 51 ? -12.852 3.24 1.028 1 98.69 51 ALA B C 1
ATOM 1573 O O . ALA B 1 51 ? -13.453 2.195 1.278 1 98.69 51 ALA B O 1
ATOM 1574 N N . ARG B 1 52 ? -13.133 4.031 -0.001 1 98.56 52 ARG B N 1
ATOM 1575 C CA . ARG B 1 52 ? -14.016 3.609 -1.085 1 98.56 52 ARG B CA 1
ATOM 1576 C C . ARG B 1 52 ? -13.266 2.756 -2.102 1 98.56 52 ARG B C 1
ATOM 1578 O O . ARG B 1 52 ? -12.031 2.812 -2.18 1 98.56 52 ARG B O 1
ATOM 1585 N N . PRO B 1 53 ? -14.008 1.95 -2.834 1 98.12 53 PRO B N 1
ATOM 1586 C CA . PRO B 1 53 ? -13.336 1.272 -3.941 1 98.12 53 PRO B CA 1
ATOM 1587 C C . PRO B 1 53 ? -12.602 2.242 -4.867 1 98.12 53 PRO B C 1
ATOM 1589 O O . PRO B 1 53 ? -13.109 3.33 -5.152 1 98.12 53 PRO B O 1
ATOM 1592 N N . HIS B 1 54 ? -11.414 1.912 -5.242 1 98.31 54 HIS B N 1
ATOM 1593 C CA . HIS B 1 54 ? -10.57 2.65 -6.168 1 98.31 54 HIS B CA 1
ATOM 1594 C C . HIS B 1 54 ? -10.047 3.936 -5.535 1 98.31 54 HIS B C 1
ATOM 1596 O O . HIS B 1 54 ? -9.695 4.883 -6.238 1 98.31 54 HIS B O 1
ATOM 1602 N N . ALA B 1 55 ? -10.141 3.973 -4.129 1 98.81 55 ALA B N 1
ATOM 1603 C CA . ALA B 1 55 ? -9.531 5.105 -3.436 1 98.81 55 ALA B CA 1
ATOM 1604 C C . ALA B 1 55 ? -8.055 5.242 -3.795 1 98.81 55 ALA B C 1
ATOM 1606 O O . ALA B 1 55 ? -7.418 4.27 -4.207 1 98.81 55 ALA B O 1
ATOM 1607 N N . ARG B 1 56 ? -7.59 6.457 -3.707 1 98.81 56 ARG B N 1
ATOM 1608 C CA . ARG B 1 56 ? -6.184 6.766 -3.941 1 98.81 56 ARG B CA 1
ATOM 1609 C C . ARG B 1 56 ? -5.508 7.25 -2.664 1 98.81 56 ARG B C 1
ATOM 1611 O O . ARG B 1 56 ? -5.953 8.227 -2.053 1 98.81 56 ARG B O 1
ATOM 1618 N N . PHE B 1 57 ? -4.531 6.512 -2.232 1 98.88 57 PHE B N 1
ATOM 1619 C CA . PHE B 1 57 ? -3.766 6.812 -1.028 1 98.88 57 PHE B CA 1
ATOM 1620 C C . PHE B 1 57 ? -2.375 7.328 -1.384 1 98.88 57 PHE B C 1
ATOM 1622 O O . PHE B 1 57 ? -1.596 6.625 -2.031 1 98.88 57 PHE B O 1
ATOM 1629 N N . LEU B 1 58 ? -2.074 8.531 -1.034 1 98.38 58 LEU B N 1
ATOM 1630 C CA . LEU B 1 58 ? -0.732 9.094 -1.161 1 98.38 58 LEU B CA 1
ATOM 1631 C C . LEU B 1 58 ? 0.059 8.906 0.129 1 98.38 58 LEU B C 1
ATOM 1633 O O . LEU B 1 58 ? -0.246 9.531 1.146 1 98.38 58 LEU B O 1
ATOM 1637 N N . ALA B 1 59 ? 0.959 8.031 0.102 1 98.38 59 ALA B N 1
ATOM 1638 C CA . ALA B 1 59 ? 1.814 7.781 1.26 1 98.38 59 ALA B CA 1
ATOM 1639 C C . ALA B 1 59 ? 3.006 8.734 1.277 1 98.38 59 ALA B C 1
ATOM 1641 O O . ALA B 1 59 ? 3.982 8.531 0.554 1 98.38 59 ALA B O 1
ATOM 1642 N N . CYS B 1 60 ? 2.949 9.664 2.072 1 96.69 60 CYS B N 1
ATOM 1643 C CA . CYS B 1 60 ? 3.973 10.703 2.113 1 96.69 60 CYS B CA 1
ATOM 1644 C C . CYS B 1 60 ? 4.84 10.562 3.359 1 96.69 60 CYS B C 1
ATOM 1646 O O . CYS B 1 60 ? 6.039 10.852 3.322 1 96.69 60 CYS B O 1
ATOM 1648 N N . GLY B 1 61 ? 4.176 10.195 4.465 1 94.69 61 GLY B N 1
ATOM 1649 C CA . GLY B 1 61 ? 4.887 10.023 5.719 1 94.69 61 GLY B CA 1
ATOM 1650 C C . GLY B 1 61 ? 4.215 9.023 6.648 1 94.69 61 GLY B C 1
ATOM 1651 O O . GLY B 1 61 ? 3.113 8.555 6.371 1 94.69 61 GLY B O 1
ATOM 1652 N N . ALA B 1 62 ? 4.934 8.75 7.773 1 94.94 62 ALA B N 1
ATOM 1653 C CA . ALA B 1 62 ? 4.473 7.871 8.836 1 94.94 62 ALA B CA 1
ATOM 1654 C C . ALA B 1 62 ? 5.07 8.273 10.18 1 94.94 62 ALA B C 1
ATOM 1656 O O . ALA B 1 62 ? 5.754 7.477 10.828 1 94.94 62 ALA B O 1
ATOM 1657 N N . ILE B 1 63 ? 4.738 9.445 10.578 1 90.56 63 ILE B N 1
ATOM 1658 C CA . ILE B 1 63 ? 5.387 10.078 11.727 1 90.56 63 ILE B CA 1
ATOM 1659 C C . ILE B 1 63 ? 5.16 9.242 12.977 1 90.56 63 ILE B C 1
ATOM 1661 O O . ILE B 1 63 ? 5.984 9.242 13.891 1 90.56 63 ILE B O 1
ATOM 1665 N N . SER B 1 64 ? 4.105 8.477 13.109 1 90.19 64 SER B N 1
ATOM 1666 C CA . SER B 1 64 ? 3.791 7.664 14.281 1 90.19 64 SER B CA 1
ATOM 1667 C C . SER B 1 64 ? 4.77 6.504 14.422 1 90.19 64 SER B C 1
ATOM 1669 O O . SER B 1 64 ? 4.828 5.859 15.469 1 90.19 64 SER B O 1
ATOM 1671 N N . GLN B 1 65 ? 5.551 6.32 13.32 1 91.44 65 GLN B N 1
ATOM 1672 C CA . GLN B 1 65 ? 6.371 5.113 13.305 1 91.44 65 GLN B CA 1
ATOM 1673 C C . GLN B 1 65 ? 7.855 5.461 13.32 1 91.44 65 GLN B C 1
ATOM 1675 O O . GLN B 1 65 ? 8.703 4.582 13.523 1 91.44 65 GLN B O 1
ATOM 1680 N N . TYR B 1 66 ? 8.219 6.668 13.148 1 86.19 66 TYR B N 1
ATOM 1681 C CA . TYR B 1 66 ? 9.602 7.074 12.898 1 86.19 66 TYR B CA 1
ATOM 1682 C C . TYR B 1 66 ? 10.5 6.707 14.07 1 86.19 66 TYR B C 1
ATOM 1684 O O . TYR B 1 66 ? 11.633 6.266 13.875 1 86.19 66 TYR B O 1
ATOM 1692 N N . ASP B 1 67 ? 9.984 6.852 15.273 1 86.44 67 ASP B N 1
ATOM 1693 C CA . ASP B 1 67 ? 10.812 6.641 16.453 1 86.44 67 ASP B CA 1
ATOM 1694 C C . ASP B 1 67 ? 10.602 5.242 17.031 1 86.44 67 ASP B C 1
ATOM 1696 O O . ASP B 1 67 ? 11.062 4.945 18.141 1 86.44 67 ASP B O 1
ATOM 1700 N N . THR B 1 68 ? 9.938 4.484 16.281 1 89.38 68 THR B N 1
ATOM 1701 C CA . THR B 1 68 ? 9.656 3.133 16.734 1 89.38 68 THR B CA 1
ATOM 1702 C C . THR B 1 68 ? 10.695 2.148 16.203 1 89.38 68 THR B C 1
ATOM 1704 O O . THR B 1 68 ? 10.961 2.107 15.008 1 89.38 68 THR B O 1
ATOM 1707 N N . PRO B 1 69 ? 11.32 1.441 17.188 1 89.25 69 PRO B N 1
ATOM 1708 C CA . PRO B 1 69 ? 12.227 0.403 16.703 1 89.25 69 PRO B CA 1
ATOM 1709 C C . PRO B 1 69 ? 11.555 -0.561 15.727 1 89.25 69 PRO B C 1
ATOM 1711 O O . PRO B 1 69 ? 10.352 -0.83 15.852 1 89.25 69 PRO B O 1
ATOM 1714 N N . GLU B 1 70 ? 12.32 -1.062 14.812 1 83 70 GLU B N 1
ATOM 1715 C CA . GLU B 1 70 ? 11.797 -1.888 13.727 1 83 70 GLU B CA 1
ATOM 1716 C C . GLU B 1 70 ? 10.945 -3.035 14.266 1 83 70 GLU B C 1
ATOM 1718 O O . GLU B 1 70 ? 9.844 -3.281 13.773 1 83 70 GLU B O 1
ATOM 1723 N N . ASP B 1 71 ? 11.477 -3.742 15.227 1 86 71 ASP B N 1
ATOM 1724 C CA . ASP B 1 71 ? 10.812 -4.93 15.758 1 86 71 ASP B CA 1
ATOM 1725 C C . ASP B 1 71 ? 9.531 -4.559 16.5 1 86 71 ASP B C 1
ATOM 1727 O O . ASP B 1 71 ? 8.695 -5.422 16.781 1 86 71 ASP B O 1
ATOM 1731 N N . SER B 1 72 ? 9.328 -3.27 16.781 1 90.94 72 SER B N 1
ATOM 1732 C CA . SER B 1 72 ? 8.18 -2.814 17.547 1 90.94 72 SER B CA 1
ATOM 1733 C C . SER B 1 72 ? 7.23 -1.985 16.688 1 90.94 72 SER B C 1
ATOM 1735 O O . SER B 1 72 ? 6.234 -1.453 17.188 1 90.94 72 SER B O 1
ATOM 1737 N N . ARG B 1 73 ? 7.535 -1.872 15.453 1 91.75 73 ARG B N 1
ATOM 1738 C CA . ARG B 1 73 ? 6.688 -1.085 14.57 1 91.75 73 ARG B CA 1
ATOM 1739 C C . ARG B 1 73 ? 5.297 -1.705 14.445 1 91.75 73 ARG B C 1
ATOM 1741 O O . ARG B 1 73 ? 5.152 -2.928 14.5 1 91.75 73 ARG B O 1
ATOM 1748 N N . TYR B 1 74 ? 4.363 -0.857 14.398 1 95.44 74 TYR B N 1
ATOM 1749 C CA . TYR B 1 74 ? 2.99 -1.311 14.203 1 95.44 74 TYR B CA 1
ATOM 1750 C C . TYR B 1 74 ? 2.838 -2.014 12.859 1 95.44 74 TYR B C 1
ATOM 1752 O O . TYR B 1 74 ? 3.268 -1.495 11.828 1 95.44 74 TYR B O 1
ATOM 1760 N N . GLY B 1 75 ? 2.277 -3.225 12.836 1 96.38 75 GLY B N 1
ATOM 1761 C CA . GLY B 1 75 ? 1.946 -3.922 11.609 1 96.38 75 GLY B CA 1
ATOM 1762 C C . GLY B 1 75 ? 0.562 -3.586 11.086 1 96.38 75 GLY B C 1
ATOM 1763 O O . GLY B 1 75 ? -0.44 -3.859 11.75 1 96.38 75 GLY B O 1
ATOM 1764 N N . VAL B 1 76 ? 0.489 -3.033 9.953 1 96.75 76 VAL B N 1
ATOM 1765 C CA . VAL B 1 76 ? -0.793 -2.697 9.344 1 96.75 76 VAL B CA 1
ATOM 1766 C C . VAL B 1 76 ? -1.531 -3.975 8.953 1 96.75 76 VAL B C 1
ATOM 1768 O O . VAL B 1 76 ? -0.992 -4.812 8.227 1 96.75 76 VAL B O 1
ATOM 1771 N N . LYS B 1 77 ? -2.811 -4.121 9.312 1 96 77 LYS B N 1
ATOM 1772 C CA . LYS B 1 77 ? -3.537 -5.379 9.188 1 96 77 LYS B CA 1
ATOM 1773 C C . LYS B 1 77 ? -4.602 -5.289 8.094 1 96 77 LYS B C 1
ATOM 1775 O O . LYS B 1 77 ? -5.117 -6.312 7.637 1 96 77 LYS B O 1
ATOM 1780 N N . ASN B 1 78 ? -4.895 -4.117 7.629 1 95.81 78 ASN B N 1
ATOM 1781 C CA . ASN B 1 78 ? -6.055 -3.932 6.766 1 95.81 78 ASN B CA 1
ATOM 1782 C C . ASN B 1 78 ? -5.648 -3.816 5.297 1 95.81 78 ASN B C 1
ATOM 1784 O O . ASN B 1 78 ? -6.391 -3.264 4.484 1 95.81 78 ASN B O 1
ATOM 1788 N N . LEU B 1 79 ? -4.512 -4.402 4.918 1 97 79 LEU B N 1
ATOM 1789 C CA . LEU B 1 79 ? -4.051 -4.312 3.537 1 97 79 LEU B CA 1
ATOM 1790 C C . LEU B 1 79 ? -4.941 -5.137 2.613 1 97 79 LEU B C 1
ATOM 1792 O O . LEU B 1 79 ? -4.898 -4.969 1.393 1 97 79 LEU B O 1
ATOM 1796 N N . MET B 1 80 ? -5.766 -6.02 3.176 1 95.94 80 MET B N 1
ATOM 1797 C CA . MET B 1 80 ? -6.727 -6.754 2.361 1 95.94 80 MET B CA 1
ATOM 1798 C C . MET B 1 80 ? -7.66 -5.797 1.626 1 95.94 80 MET B C 1
ATOM 1800 O O . MET B 1 80 ? -8.125 -6.098 0.528 1 95.94 80 MET B O 1
ATOM 1804 N N . HIS B 1 81 ? -7.891 -4.652 2.143 1 97.31 81 HIS B N 1
ATOM 1805 C CA . HIS B 1 81 ? -8.773 -3.676 1.518 1 97.31 81 HIS B CA 1
ATOM 1806 C C . HIS B 1 81 ? -8.148 -3.105 0.246 1 97.31 81 HIS B C 1
ATOM 1808 O O . HIS B 1 81 ? -8.867 -2.65 -0.649 1 97.31 81 HIS B O 1
ATOM 1814 N N . VAL B 1 82 ? -6.797 -3.076 0.177 1 98.56 82 VAL B N 1
ATOM 1815 C CA . VAL B 1 82 ? -6.141 -2.67 -1.062 1 98.56 82 VAL B CA 1
ATOM 1816 C C . VAL B 1 82 ? -6.598 -3.57 -2.207 1 98.56 82 VAL B C 1
ATOM 1818 O O . VAL B 1 82 ? -6.879 -3.09 -3.309 1 98.56 82 VAL B O 1
ATOM 1821 N N . ILE B 1 83 ? -6.703 -4.84 -1.944 1 97.62 83 ILE B N 1
ATOM 1822 C CA . ILE B 1 83 ? -7.117 -5.812 -2.947 1 97.62 83 ILE B CA 1
ATOM 1823 C C . ILE B 1 83 ? -8.617 -5.676 -3.211 1 97.62 83 ILE B C 1
ATOM 1825 O O . ILE B 1 83 ? -9.031 -5.402 -4.34 1 97.62 83 ILE B O 1
ATOM 1829 N N . THR B 1 84 ? -9.469 -5.797 -2.17 1 97.19 84 THR B N 1
ATOM 1830 C CA . THR B 1 84 ? -10.914 -5.914 -2.309 1 97.19 84 THR B CA 1
ATOM 1831 C C . THR B 1 84 ? -11.508 -4.625 -2.867 1 97.19 84 THR B C 1
ATOM 1833 O O . THR B 1 84 ? -12.523 -4.652 -3.568 1 97.19 84 THR B O 1
ATOM 1836 N N . LYS B 1 85 ? -10.828 -3.521 -2.621 1 98.19 85 LYS B N 1
ATOM 1837 C CA . LYS B 1 85 ? -11.352 -2.229 -3.047 1 98.19 85 LYS B CA 1
ATOM 1838 C C . LYS B 1 85 ? -10.5 -1.626 -4.16 1 98.19 85 LYS B C 1
ATOM 1840 O O . LYS B 1 85 ? -10.758 -0.504 -4.605 1 98.19 85 LYS B O 1
ATOM 1845 N N . ARG B 1 86 ? -9.516 -2.32 -4.594 1 98.38 86 ARG B N 1
ATOM 1846 C CA . ARG B 1 86 ? -8.648 -1.88 -5.684 1 98.38 86 ARG B CA 1
ATOM 1847 C C . ARG B 1 86 ? -8.031 -0.523 -5.371 1 98.38 86 ARG B C 1
ATOM 1849 O O . ARG B 1 86 ? -7.949 0.345 -6.242 1 98.38 86 ARG B O 1
ATOM 1856 N N . ILE B 1 87 ? -7.613 -0.35 -4.125 1 98.81 87 ILE B N 1
ATOM 1857 C CA . ILE B 1 87 ? -6.984 0.896 -3.705 1 98.81 87 ILE B CA 1
ATOM 1858 C C . ILE B 1 87 ? -5.625 1.043 -4.391 1 98.81 87 ILE B C 1
ATOM 1860 O O . ILE B 1 87 ? -4.902 0.06 -4.562 1 98.81 87 ILE B O 1
ATOM 1864 N N . LYS B 1 88 ? -5.348 2.201 -4.867 1 98.75 88 LYS B N 1
ATOM 1865 C CA . LYS B 1 88 ? -3.99 2.555 -5.273 1 98.75 88 LYS B CA 1
ATOM 1866 C C . LYS B 1 88 ? -3.244 3.264 -4.148 1 98.75 88 LYS B C 1
ATOM 1868 O O . LYS B 1 88 ? -3.643 4.348 -3.721 1 98.75 88 LYS B O 1
ATOM 1873 N N . LEU B 1 89 ? -2.244 2.688 -3.58 1 98.88 89 LEU B N 1
ATOM 1874 C CA . LEU B 1 89 ? -1.356 3.238 -2.562 1 98.88 89 LEU B CA 1
ATOM 1875 C C . LEU B 1 89 ? 0.025 3.521 -3.143 1 98.88 89 LEU B C 1
ATOM 1877 O O . LEU B 1 89 ? 0.684 2.617 -3.658 1 98.88 89 LEU B O 1
ATOM 1881 N N . GLN B 1 90 ? 0.443 4.766 -3.084 1 98.62 90 GLN B N 1
ATOM 1882 C CA . GLN B 1 90 ? 1.703 5.109 -3.734 1 98.62 90 GLN B CA 1
ATOM 1883 C C . GLN B 1 90 ? 2.518 6.078 -2.881 1 98.62 90 GLN B C 1
ATOM 1885 O O . GLN B 1 90 ? 1.972 7.027 -2.318 1 98.62 90 GLN B O 1
ATOM 1890 N N . GLY B 1 91 ? 3.838 5.785 -2.779 1 98.19 91 GLY B N 1
ATOM 1891 C CA . GLY B 1 91 ? 4.742 6.691 -2.094 1 98.19 91 GLY B CA 1
ATOM 1892 C C . GLY B 1 91 ? 4.953 8 -2.834 1 98.19 91 GLY B C 1
ATOM 1893 O O . GLY B 1 91 ? 5.043 8.016 -4.062 1 98.19 91 GLY B O 1
ATOM 1894 N N . PHE B 1 92 ? 4.988 8.992 -2.061 1 93.69 92 PHE B N 1
ATOM 1895 C CA . PHE B 1 92 ? 5.164 10.344 -2.576 1 93.69 92 PHE B CA 1
ATOM 1896 C C . PHE B 1 92 ? 6.184 11.117 -1.748 1 93.69 92 PHE B C 1
ATOM 1898 O O . PHE B 1 92 ? 6.008 11.289 -0.539 1 93.69 92 PHE B O 1
ATOM 1905 N N . ILE B 1 93 ? 7.223 11.594 -2.369 1 92.5 93 ILE B N 1
ATOM 1906 C CA . ILE B 1 93 ? 8.234 12.406 -1.701 1 92.5 93 ILE B CA 1
ATOM 1907 C C . ILE B 1 93 ? 8.375 13.75 -2.418 1 92.5 93 ILE B C 1
ATOM 1909 O O . ILE B 1 93 ? 8.578 13.789 -3.635 1 92.5 93 ILE B O 1
ATOM 1913 N N . VAL B 1 94 ? 8.344 14.773 -1.732 1 90.69 94 VAL B N 1
ATOM 1914 C CA . VAL B 1 94 ? 8.352 16.125 -2.277 1 90.69 94 VAL B CA 1
ATOM 1915 C C . VAL B 1 94 ? 9.641 16.375 -3.049 1 90.69 94 VAL B C 1
ATOM 1917 O O . VAL B 1 94 ? 9.641 17.062 -4.074 1 90.69 94 VAL B O 1
ATOM 1920 N N . GLY B 1 95 ? 10.719 15.828 -2.609 1 91.12 95 GLY B N 1
ATOM 1921 C CA . GLY B 1 95 ? 12.016 16.016 -3.236 1 91.12 95 GLY B CA 1
ATOM 1922 C C . GLY B 1 95 ? 12.047 15.586 -4.691 1 91.12 95 GLY B C 1
ATOM 1923 O O . GLY B 1 95 ? 12.828 16.125 -5.484 1 91.12 95 GLY B O 1
ATOM 1924 N N . ASP B 1 96 ? 11.195 14.695 -4.98 1 93.31 96 ASP B N 1
ATOM 1925 C CA . ASP B 1 96 ? 11.148 14.203 -6.352 1 93.31 96 ASP B CA 1
ATOM 1926 C C . ASP B 1 96 ? 10.539 15.25 -7.285 1 93.31 96 ASP B C 1
ATOM 1928 O O . ASP B 1 96 ? 10.68 15.156 -8.508 1 93.31 96 ASP B O 1
ATOM 1932 N N . TYR B 1 97 ? 9.875 16.266 -6.691 1 92 97 TYR B N 1
ATOM 1933 C CA . TYR B 1 97 ? 9.125 17.203 -7.516 1 92 97 TYR B CA 1
ATOM 1934 C C . TYR B 1 97 ? 9.586 18.641 -7.27 1 92 97 TYR B C 1
ATOM 1936 O O . TYR B 1 97 ? 9.219 19.547 -8.016 1 92 97 TYR B O 1
ATOM 1944 N N . ALA B 1 98 ? 10.375 18.875 -6.32 1 90.88 98 ALA B N 1
ATOM 1945 C CA . ALA B 1 98 ? 10.727 20.203 -5.848 1 90.88 98 ALA B CA 1
ATOM 1946 C C . ALA B 1 98 ? 11.445 21 -6.934 1 90.88 98 ALA B C 1
ATOM 1948 O O . ALA B 1 98 ? 11.172 22.188 -7.129 1 90.88 98 ALA B O 1
ATOM 1949 N N . ALA B 1 99 ? 12.312 20.375 -7.629 1 90.38 99 ALA B N 1
ATOM 1950 C CA . ALA B 1 99 ? 13.078 21.062 -8.664 1 90.38 99 ALA B CA 1
ATOM 1951 C C . ALA B 1 99 ? 12.18 21.516 -9.805 1 90.38 99 ALA B C 1
ATOM 1953 O O . ALA B 1 99 ? 12.32 22.625 -10.312 1 90.38 99 ALA B O 1
ATOM 1954 N N . GLU B 1 100 ? 11.305 20.688 -10.109 1 92.75 100 GLU B N 1
ATOM 1955 C CA . GLU B 1 100 ? 10.445 20.953 -11.258 1 92.75 100 GLU B CA 1
ATOM 1956 C C . GLU B 1 100 ? 9.305 21.906 -10.891 1 92.75 100 GLU B C 1
ATOM 1958 O O . GLU B 1 100 ? 8.961 22.797 -11.656 1 92.75 100 GLU B O 1
ATOM 1963 N N . LEU B 1 101 ? 8.805 21.75 -9.711 1 92.62 101 LEU B N 1
ATOM 1964 C CA . LEU B 1 101 ? 7.562 22.438 -9.383 1 92.62 101 LEU B CA 1
ATOM 1965 C C . LEU B 1 101 ? 7.797 23.531 -8.344 1 92.62 101 LEU B C 1
ATOM 1967 O O . LEU B 1 101 ? 6.895 24.312 -8.055 1 92.62 101 LEU B O 1
ATOM 1971 N N . GLY B 1 102 ? 8.977 23.609 -7.844 1 90.94 102 GLY B N 1
ATOM 1972 C CA . GLY B 1 102 ? 9.281 24.547 -6.77 1 90.94 102 GLY B CA 1
ATOM 1973 C C . GLY B 1 102 ? 8.953 25.984 -7.129 1 90.94 102 GLY B C 1
ATOM 1974 O O . GLY B 1 102 ? 8.367 26.703 -6.324 1 90.94 102 GLY B O 1
ATOM 1975 N N . GLY B 1 103 ? 9.297 26.328 -8.312 1 91.19 103 GLY B N 1
ATOM 1976 C CA . GLY B 1 103 ? 9.031 27.688 -8.75 1 91.19 103 GLY B CA 1
ATOM 1977 C C . GLY B 1 103 ? 7.551 28.016 -8.812 1 91.19 103 GLY B C 1
ATOM 1978 O O . GLY B 1 103 ? 7.102 29 -8.234 1 91.19 103 GLY B O 1
ATOM 1979 N N . GLU B 1 104 ? 6.867 27.141 -9.43 1 93.94 104 GLU B N 1
ATOM 1980 C CA . GLU B 1 104 ? 5.422 27.328 -9.547 1 93.94 104 GLU B CA 1
ATOM 1981 C C . GLU B 1 104 ? 4.754 27.312 -8.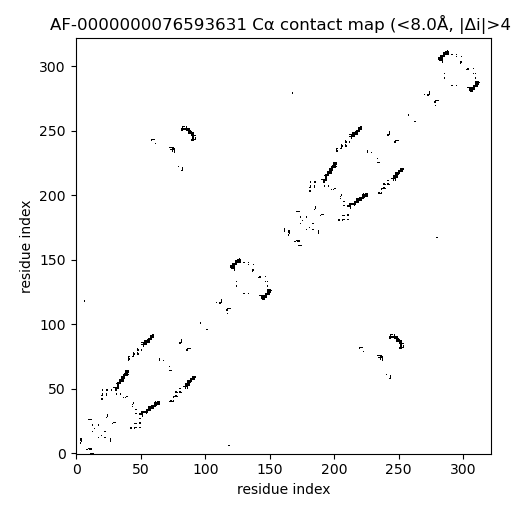18 1 93.94 104 GLU B C 1
ATOM 1983 O O . GLU B 1 104 ? 3.844 28.109 -7.922 1 93.94 104 GLU B O 1
ATOM 1988 N N . PHE B 1 105 ? 5.207 26.453 -7.414 1 92.75 105 PHE B N 1
ATOM 1989 C CA . PHE B 1 105 ? 4.668 26.375 -6.062 1 92.75 105 PHE B CA 1
ATOM 1990 C C . PHE B 1 105 ? 4.859 27.703 -5.328 1 92.75 105 PHE B C 1
ATOM 1992 O O . PHE B 1 105 ? 3.926 28.219 -4.715 1 92.75 105 PHE B O 1
ATOM 1999 N N . HIS B 1 106 ? 6.012 28.234 -5.371 1 91.12 106 HIS B N 1
ATOM 2000 C CA . HIS B 1 106 ? 6.309 29.484 -4.664 1 91.12 106 HIS B CA 1
ATOM 2001 C C . HIS B 1 106 ? 5.477 30.641 -5.207 1 91.12 106 HIS B C 1
ATOM 2003 O O . HIS B 1 106 ? 4.977 31.453 -4.438 1 91.12 106 HIS B O 1
ATOM 2009 N N . GLU B 1 107 ? 5.352 30.609 -6.461 1 92.88 107 GLU B N 1
ATOM 2010 C CA . GLU B 1 107 ? 4.539 31.656 -7.078 1 92.88 107 GLU B CA 1
ATOM 2011 C C . GLU B 1 107 ? 3.08 31.547 -6.645 1 92.88 107 GLU B C 1
ATOM 2013 O O . GLU B 1 107 ? 2.492 32.531 -6.168 1 92.88 107 GLU B O 1
ATOM 2018 N N . ASP B 1 108 ? 2.566 30.391 -6.766 1 93.75 108 ASP B N 1
ATOM 2019 C CA . ASP B 1 108 ? 1.163 30.156 -6.438 1 93.75 108 ASP B CA 1
ATOM 2020 C C . ASP B 1 108 ? 0.904 30.391 -4.949 1 93.75 108 ASP B C 1
ATOM 2022 O O . ASP B 1 108 ? -0.033 31.109 -4.578 1 93.75 108 ASP B O 1
ATOM 2026 N N . MET B 1 109 ? 1.766 29.844 -4.16 1 92.06 109 MET B N 1
ATOM 2027 C CA . MET B 1 109 ? 1.561 29.891 -2.715 1 92.06 109 MET B CA 1
ATOM 2028 C C . MET B 1 109 ? 1.681 31.328 -2.207 1 92.06 109 MET B C 1
ATOM 2030 O O . MET B 1 109 ? 0.917 31.75 -1.336 1 92.06 109 MET B O 1
ATOM 2034 N N . SER B 1 110 ? 2.604 32.031 -2.775 1 90.62 110 SER B N 1
ATOM 2035 C CA . SER B 1 110 ? 2.752 33.438 -2.391 1 90.62 110 SER B CA 1
ATOM 2036 C C . SER B 1 110 ? 1.483 34.219 -2.686 1 90.62 110 SER B C 1
ATOM 2038 O O . SER B 1 110 ? 1.04 35.031 -1.86 1 90.62 110 SER B O 1
ATOM 2040 N N . GLN B 1 111 ? 0.916 33.938 -3.783 1 92.69 111 GLN B N 1
ATOM 2041 C CA . GLN B 1 111 ? -0.311 34.625 -4.168 1 92.69 111 GLN B CA 1
ATOM 2042 C C . GLN B 1 111 ? -1.467 34.25 -3.248 1 92.69 111 GLN B C 1
ATOM 2044 O O . GLN B 1 111 ? -2.254 35.125 -2.844 1 92.69 111 GLN B O 1
ATOM 2049 N N . LEU B 1 112 ? -1.562 33.062 -2.902 1 91.75 112 LEU B N 1
ATOM 2050 C CA . LEU B 1 112 ? -2.633 32.562 -2.037 1 91.75 112 LEU B CA 1
ATOM 2051 C C . LEU B 1 112 ? -2.49 33.125 -0.629 1 91.75 112 LEU B C 1
ATOM 2053 O O . LEU B 1 112 ? -3.484 33.5 0.005 1 91.75 112 LEU B O 1
ATOM 2057 N N . LEU B 1 113 ? -1.288 33.219 -0.179 1 88.81 113 LEU B N 1
ATOM 2058 C CA . LEU B 1 113 ? -1.02 33.781 1.143 1 88.81 113 LEU B CA 1
ATOM 2059 C C . LEU B 1 113 ? -1.369 35.281 1.188 1 88.81 113 LEU B C 1
ATOM 2061 O O . LEU B 1 113 ? -2.018 35.75 2.131 1 88.81 113 LEU B O 1
ATOM 2065 N N . LEU B 1 114 ? -1.065 35.906 0.154 1 89.75 114 LEU B N 1
ATOM 2066 C CA . LEU B 1 114 ? -1.335 37.344 0.067 1 89.75 114 LEU 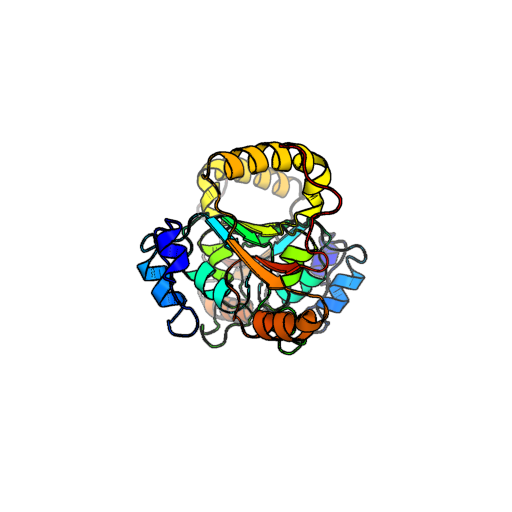B CA 1
ATOM 2067 C C . LEU B 1 114 ? -2.834 37.625 -0.027 1 89.75 114 LEU B C 1
ATOM 2069 O O . LEU B 1 114 ? -3.332 38.594 0.537 1 89.75 114 LEU B O 1
ATOM 2073 N N . ALA B 1 115 ? -3.541 36.781 -0.691 1 92.31 115 ALA B N 1
ATOM 2074 C CA . ALA B 1 115 ? -4.984 36.906 -0.872 1 92.31 115 ALA B CA 1
ATOM 2075 C C . ALA B 1 115 ? -5.738 36.438 0.366 1 92.31 115 ALA B C 1
ATOM 2077 O O . ALA B 1 115 ? -6.965 36.562 0.438 1 92.31 115 ALA B O 1
ATOM 2078 N N . GLY B 1 116 ? -5.016 35.75 1.281 1 86.19 116 GLY B N 1
ATOM 2079 C CA . GLY B 1 116 ? -5.629 35.281 2.512 1 86.19 116 GLY B CA 1
ATOM 2080 C C . GLY B 1 116 ? -6.371 33.969 2.342 1 86.19 116 GLY B C 1
ATOM 2081 O O . GLY B 1 116 ? -7.105 33.531 3.236 1 86.19 116 GLY B O 1
ATOM 2082 N N . LYS B 1 117 ? -6.141 33.406 1.248 1 88.81 117 LYS B N 1
ATOM 2083 C CA . LYS B 1 117 ? -6.805 32.125 0.972 1 88.81 117 LYS B CA 1
ATOM 2084 C C . LYS B 1 117 ? -6.105 30.984 1.694 1 88.81 117 LYS B C 1
ATOM 2086 O O . LYS B 1 117 ? -6.723 29.953 1.974 1 88.81 117 LYS B O 1
ATOM 2091 N N . VAL B 1 118 ? -4.801 31.141 1.806 1 86.75 118 VAL B N 1
ATOM 2092 C CA . VAL B 1 118 ? -4.039 30.266 2.678 1 86.75 118 VAL B CA 1
ATOM 2093 C C . VAL B 1 118 ? -3.592 31.016 3.926 1 86.75 118 VAL B C 1
ATOM 2095 O O . VAL B 1 118 ? -3.07 32.125 3.83 1 86.75 118 VAL B O 1
ATOM 2098 N N . LYS B 1 119 ? -3.971 30.422 5.008 1 82.5 119 LYS B N 1
ATOM 2099 C CA . LYS B 1 119 ? -3.582 31.047 6.266 1 82.5 119 LYS B CA 1
ATOM 2100 C C . LYS B 1 119 ? -2.35 30.359 6.859 1 82.5 119 LYS B C 1
ATOM 2102 O O . LYS B 1 119 ? -2.316 29.141 7.008 1 82.5 119 LYS B O 1
ATOM 2107 N N . ALA B 1 120 ? -1.332 31.141 6.98 1 78.25 120 ALA B N 1
ATOM 2108 C CA . ALA B 1 120 ? -0.131 30.625 7.641 1 78.25 120 ALA B CA 1
ATOM 2109 C C . ALA B 1 120 ? -0.135 30.984 9.125 1 78.25 120 ALA B C 1
ATOM 2111 O O . ALA B 1 120 ? -0.06 32.156 9.492 1 78.25 120 ALA B O 1
ATOM 2112 N N . MET B 1 121 ? -0.388 30 9.953 1 78.81 121 MET B N 1
ATOM 2113 C CA . MET B 1 121 ? -0.339 30.219 11.391 1 78.81 121 MET B CA 1
ATOM 2114 C C . MET B 1 121 ? 1.051 29.922 11.945 1 78.81 121 MET B C 1
ATOM 2116 O O . MET B 1 121 ? 1.68 28.938 11.547 1 78.81 121 MET B O 1
ATOM 2120 N N . GLN B 1 122 ? 1.542 30.906 12.664 1 76.44 122 GLN B N 1
ATOM 2121 C CA . GLN B 1 122 ? 2.875 30.734 13.234 1 76.44 122 GLN B CA 1
ATOM 2122 C C . GLN B 1 122 ? 2.852 30.938 14.742 1 76.44 122 GLN B C 1
ATOM 2124 O O . GLN B 1 122 ? 2.045 31.703 15.266 1 76.44 122 GLN B O 1
ATOM 2129 N N . HIS B 1 123 ? 3.533 30.078 15.383 1 78.38 123 HIS B N 1
ATOM 2130 C CA . HIS B 1 123 ? 3.852 30.25 16.797 1 78.38 123 HIS B CA 1
ATOM 2131 C C . HIS B 1 123 ? 5.293 30.719 16.984 1 78.38 123 HIS B C 1
ATOM 2133 O O . HIS B 1 123 ? 6.227 29.922 16.844 1 78.38 123 HIS B O 1
ATOM 2139 N N . VAL B 1 124 ? 5.402 32 17.328 1 79.69 124 VAL B N 1
ATOM 2140 C CA . VAL B 1 124 ? 6.738 32.594 17.344 1 79.69 124 VAL B CA 1
ATOM 2141 C C . VAL B 1 124 ? 7.238 32.688 18.781 1 79.69 124 VAL B C 1
ATOM 2143 O O . VAL B 1 124 ?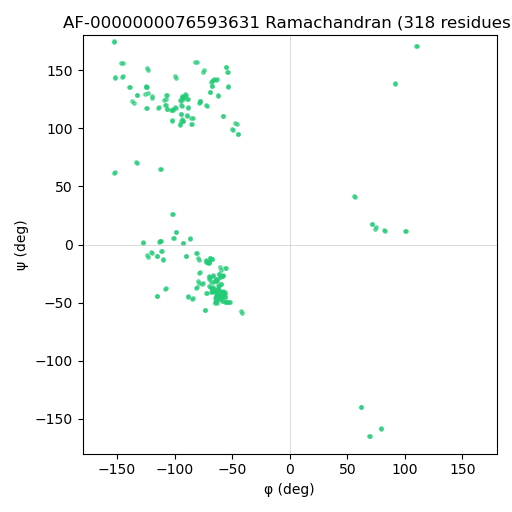 6.559 33.281 19.641 1 79.69 124 VAL B O 1
ATOM 2146 N N . THR B 1 125 ? 8.289 31.953 19.031 1 80.81 125 THR B N 1
ATOM 2147 C CA . THR B 1 125 ? 9.039 32.125 20.266 1 80.81 125 THR B CA 1
ATOM 2148 C C . THR B 1 125 ? 10.156 33.156 20.078 1 80.81 125 THR B C 1
ATOM 2150 O O . THR B 1 125 ? 10.922 33.062 19.125 1 80.81 125 THR B O 1
ATOM 2153 N N . GLN B 1 126 ? 10.18 34.094 20.953 1 83.31 126 GLN B N 1
ATOM 2154 C CA . GLN B 1 126 ? 11.148 35.156 20.812 1 83.31 126 GLN B CA 1
ATOM 2155 C C . GLN B 1 126 ? 12.469 34.812 21.5 1 83.31 126 GLN B C 1
ATOM 2157 O O . GLN B 1 126 ? 12.492 34.5 22.688 1 83.31 126 GLN B O 1
ATOM 2162 N N . GLY B 1 127 ? 13.578 34.906 20.641 1 80.81 127 GLY B N 1
ATOM 2163 C CA . GLY B 1 127 ? 14.914 34.812 21.219 1 80.81 127 GLY B CA 1
ATOM 2164 C C . GLY B 1 127 ? 15.445 33.375 21.234 1 80.81 127 GLY B C 1
ATOM 2165 O O . GLY B 1 127 ? 14.711 32.438 21.562 1 80.81 127 GLY B O 1
ATOM 2166 N N . LEU B 1 128 ? 16.625 33.281 20.922 1 81.69 128 LEU B N 1
ATOM 2167 C CA . LEU B 1 128 ? 17.297 31.984 20.891 1 81.69 128 LEU B CA 1
ATOM 2168 C C . LEU B 1 128 ? 17.344 31.359 22.281 1 81.69 128 LEU B C 1
ATOM 2170 O O . LEU B 1 128 ? 17.312 30.141 22.406 1 81.69 128 LEU B O 1
ATOM 2174 N N . ASP B 1 129 ? 17.422 32.281 23.25 1 84.88 129 ASP B N 1
ATOM 2175 C CA . ASP B 1 129 ? 17.5 31.766 24.625 1 84.88 129 ASP B CA 1
ATOM 2176 C C . ASP B 1 129 ? 16.266 30.938 24.984 1 84.88 129 ASP B C 1
ATOM 2178 O O . ASP B 1 129 ? 16.312 30.109 25.891 1 84.88 129 ASP B O 1
ATOM 2182 N N . ASN B 1 130 ? 15.234 31.156 24.219 1 85.94 130 ASN B N 1
ATOM 2183 C CA . ASN B 1 130 ? 13.992 30.453 24.516 1 85.94 130 ASN B CA 1
ATOM 2184 C C . ASN B 1 130 ? 13.773 29.266 23.578 1 85.94 130 ASN B C 1
ATOM 2186 O O . ASN B 1 130 ? 12.703 28.672 23.578 1 85.94 130 ASN B O 1
ATOM 2190 N N . ALA B 1 131 ? 14.773 29.016 22.766 1 83.31 131 ALA B N 1
ATOM 2191 C CA . ALA B 1 131 ? 14.648 27.953 21.75 1 83.31 131 ALA B CA 1
ATOM 2192 C C . ALA B 1 131 ? 14.375 26.609 22.406 1 83.31 131 ALA B C 1
ATOM 2194 O O . ALA B 1 131 ? 13.57 25.812 21.891 1 83.31 131 ALA B O 1
ATOM 2195 N N . GLY B 1 132 ? 15.094 26.312 23.406 1 84.12 132 GLY B N 1
ATOM 2196 C CA . GLY B 1 132 ? 14.859 25.062 24.094 1 84.12 132 GLY B CA 1
ATOM 2197 C C . GLY B 1 132 ? 13.43 24.891 24.562 1 84.12 132 GLY B C 1
ATOM 2198 O O . GLY B 1 132 ? 12.82 23.828 24.359 1 84.12 132 GLY B O 1
ATOM 2199 N N . ALA B 1 133 ? 12.938 25.891 25.219 1 81.06 133 ALA B N 1
ATOM 2200 C CA . ALA B 1 133 ? 11.555 25.859 25.688 1 81.06 133 ALA B CA 1
ATOM 2201 C C . ALA B 1 133 ? 10.586 25.688 24.531 1 81.06 133 ALA B C 1
ATOM 2203 O O . ALA B 1 133 ? 9.602 24.969 24.625 1 81.06 133 ALA B O 1
ATOM 2204 N N . ALA B 1 134 ? 10.859 26.406 23.438 1 79 134 ALA B N 1
ATOM 2205 C CA . ALA B 1 134 ? 10.023 26.297 22.234 1 79 134 ALA B CA 1
ATOM 2206 C C . ALA B 1 134 ? 10.008 24.859 21.703 1 79 134 ALA B C 1
ATOM 2208 O O . ALA B 1 134 ? 8.961 24.359 21.312 1 79 134 ALA B O 1
ATOM 2209 N N . PHE B 1 135 ? 11.195 24.391 21.766 1 80.12 135 PHE B N 1
ATOM 2210 C CA . PHE B 1 135 ? 11.336 23.031 21.281 1 80.12 135 PHE B CA 1
ATOM 2211 C C . PHE B 1 135 ? 10.539 22.062 22.141 1 80.12 135 PHE B C 1
ATOM 2213 O O . PHE B 1 135 ? 9.812 21.203 21.625 1 80.12 135 PHE B O 1
ATOM 2220 N N . VAL B 1 136 ? 10.656 22.109 23.406 1 79.25 136 VAL B N 1
ATOM 2221 C CA . VAL B 1 136 ? 9.906 21.266 24.344 1 79.25 136 VAL B CA 1
ATOM 2222 C C . VAL B 1 136 ? 8.406 21.453 24.109 1 79.25 136 VAL B C 1
ATOM 2224 O O . VAL B 1 136 ? 7.652 20.469 24.109 1 79.25 136 VAL B O 1
ATOM 2227 N N . GLY B 1 137 ? 8.023 22.703 23.969 1 76.81 137 GLY B N 1
ATOM 2228 C CA . GLY B 1 137 ? 6.625 23 23.688 1 76.81 137 GLY B CA 1
ATOM 2229 C C . GLY B 1 137 ? 6.125 22.328 22.406 1 76.81 137 GLY B C 1
ATOM 2230 O O . GLY B 1 137 ? 5.016 21.781 22.391 1 76.81 137 GLY B O 1
ATOM 2231 N N . MET B 1 138 ? 6.992 22.391 21.391 1 75.44 138 MET B N 1
ATOM 2232 C CA . MET B 1 138 ? 6.637 21.766 20.125 1 75.44 138 MET B CA 1
ATOM 2233 C C . MET B 1 138 ? 6.453 20.266 20.266 1 75.44 138 MET B C 1
ATOM 2235 O O . MET B 1 138 ? 5.473 19.703 19.781 1 75.44 138 MET B O 1
ATOM 2239 N N . MET B 1 139 ? 7.309 19.688 21 1 76.25 139 MET B N 1
ATOM 2240 C CA . MET B 1 139 ? 7.27 18.234 21.188 1 76.25 139 MET B CA 1
ATOM 2241 C C . MET B 1 139 ? 6.055 17.828 22.016 1 76.25 139 MET B C 1
ATOM 2243 O O . MET B 1 139 ? 5.539 16.719 21.859 1 76.25 139 MET B O 1
ATOM 2247 N N . GLY B 1 140 ? 5.652 18.75 22.875 1 74.25 140 GLY B N 1
ATOM 2248 C CA . GLY B 1 140 ? 4.492 18.5 23.703 1 74.25 140 GLY B CA 1
ATOM 2249 C C . GLY B 1 140 ? 3.182 18.875 23.031 1 74.25 140 GLY B C 1
ATOM 2250 O O . GLY B 1 140 ? 2.115 18.781 23.641 1 74.25 140 GLY B O 1
ATOM 2251 N N . GLY B 1 141 ? 3.307 19.25 21.828 1 73.69 141 GLY B N 1
ATOM 2252 C CA . GLY B 1 141 ? 2.113 19.641 21.078 1 73.69 141 GLY B CA 1
ATOM 2253 C C . GLY B 1 141 ? 1.571 21 21.484 1 73.69 141 GLY B C 1
ATOM 2254 O O . GLY B 1 141 ? 0.381 21.266 21.312 1 73.69 141 GLY B O 1
ATOM 2255 N N . GLY B 1 142 ? 2.348 21.672 22.141 1 68.44 142 GLY B N 1
ATOM 2256 C CA . GLY B 1 142 ? 1.908 22.969 22.656 1 68.44 142 GLY B CA 1
ATOM 2257 C C . GLY B 1 142 ? 1.79 24.031 21.594 1 68.44 142 GLY B C 1
ATOM 2258 O O . GLY B 1 142 ? 1.159 25.062 21.812 1 68.44 142 GLY B O 1
ATOM 2259 N N . ASN B 1 143 ? 2.32 23.797 20.422 1 69.94 143 ASN B N 1
ATOM 2260 C CA . ASN B 1 143 ? 2.291 24.859 19.422 1 69.94 143 ASN B CA 1
ATOM 2261 C C . ASN B 1 143 ? 1.16 24.641 18.422 1 69.94 143 ASN B C 1
ATOM 2263 O O . ASN B 1 143 ? 0.715 23.516 18.219 1 69.94 143 ASN B O 1
ATOM 2267 N N . VAL B 1 144 ? 0.662 25.797 18.062 1 76.81 144 VAL B N 1
ATOM 2268 C CA . VAL B 1 144 ? -0.283 25.797 16.953 1 76.81 144 VAL B CA 1
ATOM 2269 C C . VAL B 1 144 ? 0.381 26.391 15.711 1 76.81 144 VAL B C 1
ATOM 2271 O O . VAL B 1 144 ? 0.984 27.469 15.773 1 76.81 144 VAL B O 1
ATOM 2274 N N . GLY B 1 145 ? 0.286 25.625 14.586 1 76.38 145 GLY B N 1
ATOM 2275 C CA . GLY B 1 145 ? 0.945 26.094 13.375 1 76.38 145 GLY B CA 1
ATOM 2276 C C . GLY B 1 145 ? 2.438 25.828 13.367 1 76.38 145 GLY B C 1
ATOM 2277 O O . GLY B 1 145 ? 2.92 24.953 14.086 1 76.38 145 GLY B O 1
ATOM 2278 N N . LYS B 1 146 ? 3.133 26.641 12.5 1 78.25 146 LYS B N 1
ATOM 2279 C CA . LYS B 1 146 ? 4.582 26.484 12.398 1 78.25 146 LYS B CA 1
ATOM 2280 C C . LYS B 1 146 ? 5.285 27.156 13.578 1 78.25 146 LYS B C 1
ATOM 2282 O O . LYS B 1 146 ? 5.047 28.328 13.867 1 78.25 146 LYS B O 1
ATOM 2287 N N . ALA B 1 147 ? 6.062 26.344 14.305 1 76.88 147 ALA B N 1
ATOM 2288 C CA . ALA B 1 147 ? 6.859 26.891 15.398 1 76.88 147 ALA B CA 1
ATOM 2289 C C . ALA B 1 147 ? 8.102 27.594 14.867 1 76.88 147 ALA B C 1
ATOM 2291 O O . ALA B 1 147 ? 8.867 27.016 14.086 1 76.88 147 ALA B O 1
ATOM 2292 N N . LEU B 1 148 ? 8.219 28.859 15.242 1 78.12 148 LEU B N 1
ATOM 2293 C CA . LEU B 1 148 ? 9.359 29.672 14.828 1 78.12 148 LEU B CA 1
ATOM 2294 C C . LEU B 1 148 ? 10.07 30.266 16.031 1 78.12 148 LEU B C 1
ATOM 2296 O O . LEU B 1 148 ? 9.438 30.562 17.047 1 78.12 148 LEU B O 1
ATOM 2300 N N . VAL B 1 149 ? 11.344 30.219 16.062 1 81 149 VAL B N 1
ATOM 2301 C CA . VAL B 1 149 ? 12.148 30.984 17.016 1 81 149 VAL B CA 1
ATOM 2302 C C . VAL B 1 149 ? 12.734 32.219 16.312 1 81 149 VAL B C 1
ATOM 2304 O O . VAL B 1 149 ? 13.492 32.094 15.352 1 81 149 VAL B O 1
ATOM 2307 N N . GLN B 1 150 ? 12.328 33.312 16.781 1 80.56 150 GLN B N 1
ATOM 2308 C CA . GLN B 1 150 ? 12.828 34.562 16.219 1 80.56 150 GLN B CA 1
ATOM 2309 C C . GLN B 1 150 ? 14.148 34.969 16.875 1 80.56 150 GLN B C 1
ATOM 2311 O O . GLN B 1 150 ? 14.195 35.25 18.078 1 80.56 150 GLN B O 1
ATOM 2316 N N . VAL B 1 151 ? 15.219 34.875 16.188 1 77.94 151 VAL B N 1
ATOM 2317 C CA . VAL B 1 151 ? 16.562 35.125 16.703 1 77.94 151 VAL B CA 1
ATOM 2318 C C . VAL B 1 151 ? 16.875 36.625 16.656 1 77.94 151 VAL B C 1
ATOM 2320 O O . VAL B 1 151 ? 17.547 37.156 17.547 1 77.94 151 VAL B O 1
ATOM 2323 N N . VAL B 1 152 ? 16.609 37.312 15.594 1 71.19 152 VAL B N 1
ATOM 2324 C CA . VAL B 1 152 ? 16.875 38.719 15.508 1 71.19 152 VAL B CA 1
ATOM 2325 C C . VAL B 1 152 ? 15.578 39.5 15.266 1 71.19 152 VAL B C 1
ATOM 2327 O O . VAL B 1 152 ? 14.625 38.938 14.703 1 71.19 152 VAL B O 1
ATOM 2330 N N . GLY B 1 153 ? 15.305 40.5 16.141 1 62.94 153 GLY B N 1
ATOM 2331 C CA . GLY B 1 153 ? 14.094 41.281 16.047 1 62.94 153 GLY B CA 1
ATOM 2332 C C . GLY B 1 153 ? 13.727 41.656 14.617 1 62.94 153 GLY B C 1
ATOM 2333 O O . GLY B 1 153 ? 12.555 41.594 14.234 1 62.94 153 GLY B O 1
ATOM 2334 N N . GLU B 1 154 ? 14.594 42.375 13.852 1 57.69 154 GLU B N 1
ATOM 2335 C CA . GLU B 1 154 ? 14.312 42.844 12.5 1 57.69 154 GLU B CA 1
ATOM 2336 C C . GLU B 1 154 ? 14.812 41.844 11.453 1 57.69 154 GLU B C 1
ATOM 2338 O O . GLU B 1 154 ? 15.844 41.219 11.648 1 57.69 154 GLU B O 1
ATOM 2343 N N . ASP B 1 155 ? 13.93 41.344 10.688 1 55.06 155 ASP B N 1
ATOM 2344 C CA . ASP B 1 155 ? 14.367 40.562 9.547 1 55.06 155 ASP B CA 1
ATOM 2345 C C . ASP B 1 155 ? 15.516 41.25 8.812 1 55.06 155 ASP B C 1
ATOM 2347 O O . ASP B 1 155 ? 15.344 42.344 8.266 1 55.06 155 ASP B O 1
ATOM 2351 N N . PRO B 1 156 ? 16.703 40.906 9.117 1 55.72 156 PRO B N 1
ATOM 2352 C CA . PRO B 1 156 ? 17.797 41.625 8.461 1 55.72 156 PRO B CA 1
ATOM 2353 C C . PRO B 1 156 ? 17.703 41.594 6.941 1 55.72 156 PRO B C 1
ATOM 2355 O O . PRO B 1 156 ? 18.391 42.375 6.258 1 55.72 156 PRO B O 1
ATOM 2358 N N . PHE B 1 157 ? 16.969 40.656 6.297 1 55.28 157 PHE B N 1
ATOM 2359 C CA . PHE B 1 157 ? 16.719 40.594 4.863 1 55.28 157 PHE B CA 1
ATOM 2360 C C . PHE B 1 157 ? 15.242 40.844 4.57 1 55.28 157 PHE B C 1
ATOM 2362 O O . PHE B 1 157 ? 14.492 39.938 4.25 1 55.28 157 PHE B O 1
ATOM 2369 N N . PRO B 1 158 ? 14.719 41.938 4.812 1 48.72 158 PRO B N 1
ATOM 2370 C CA . PRO B 1 158 ? 13.297 42.25 4.691 1 48.72 158 PRO B CA 1
ATOM 2371 C C . PRO B 1 158 ? 12.75 42 3.285 1 48.72 158 PRO B C 1
ATOM 2373 O O . PRO B 1 158 ? 13.469 42.188 2.299 1 48.72 158 PRO B O 1
ATOM 2376 N N . VAL B 1 159 ? 11.898 41 3.02 1 47.91 159 VAL B N 1
ATOM 2377 C CA . VAL B 1 159 ? 11.227 40.875 1.733 1 47.91 159 VAL B CA 1
ATOM 2378 C C . VAL B 1 159 ? 10.594 42.188 1.328 1 47.91 159 VAL B C 1
ATOM 2380 O O . VAL B 1 159 ? 9.867 42.812 2.113 1 47.91 159 VAL B O 1
ATOM 2383 N N . GLN B 1 160 ? 11.203 42.906 0.542 1 42.41 160 GLN B N 1
ATOM 2384 C CA . GLN B 1 160 ? 10.625 44.125 0.019 1 42.41 160 GLN B CA 1
ATOM 2385 C C . GLN B 1 160 ? 9.188 43.906 -0.45 1 42.41 160 GLN B C 1
ATOM 2387 O O . GLN B 1 160 ? 8.914 42.969 -1.204 1 42.41 160 GLN B O 1
ATOM 2392 N N . GLN B 1 161 ? 8.148 44.312 0.246 1 38.84 161 GLN B N 1
ATOM 2393 C CA . GLN B 1 161 ? 6.777 44.344 -0.257 1 38.84 161 GLN B CA 1
ATOM 2394 C C . GLN B 1 161 ? 6.727 44.938 -1.667 1 38.84 161 GLN B C 1
ATOM 2396 O O . GLN B 1 161 ? 7.492 45.844 -2 1 38.84 161 GLN B O 1
#

Secondary structure (DSSP, 8-state):
-HHHHHTT-S----TTTS-HHHHHHHH-TT-EEEEEESS-HHHHHHHHHTEEEEEEEEE---GGGTTS-GGGSPPB-TTHHHHHTT-EEEE--THHHHHHHHHHHHHHHHHHHHHTSS---EEEEESGGGHHHHHHHHHTT---SEEEEE-SSS-SS----/-HHHHHTT-S----TTTS-HHHHHHHH-TT-EEEEEESS-HHHHHHHHHTEEEEEEEEE---GGGTTS-GGGSPPB-TTHHHHHTT-EEEE--THHHHHHHHHHHHHHHHHHHHHTSS---EEEEESGGGHHHHHHHHHTT---SEEEEE-SSS-SS----

Solvent-accessible surface area (backbone atoms only — not comparable to full-atom values): 18109 Å² total; per-residue (Å²): 86,71,66,46,47,73,72,63,48,93,67,70,74,55,68,89,83,40,58,58,52,60,52,47,44,70,70,32,73,84,32,38,58,67,44,82,36,50,40,35,46,72,60,42,28,35,48,44,69,42,40,27,70,59,14,38,34,39,31,52,42,37,63,77,44,71,86,39,56,77,96,67,42,62,39,37,60,39,60,63,40,29,31,81,26,32,19,38,39,30,25,41,58,67,78,81,43,41,83,81,42,41,63,59,46,52,54,51,49,52,51,33,43,72,72,59,76,41,80,86,52,67,31,75,38,73,31,62,91,39,39,63,60,46,48,52,33,50,76,69,61,67,54,57,65,49,78,40,66,42,67,59,93,63,67,89,75,65,76,79,126,84,72,65,46,48,74,74,63,48,94,67,70,74,56,68,89,81,40,59,57,52,61,51,46,45,70,69,33,73,85,32,37,57,66,43,81,35,51,40,35,46,71,61,42,29,35,48,42,68,43,40,27,70,59,13,37,33,40,31,54,42,35,62,78,45,7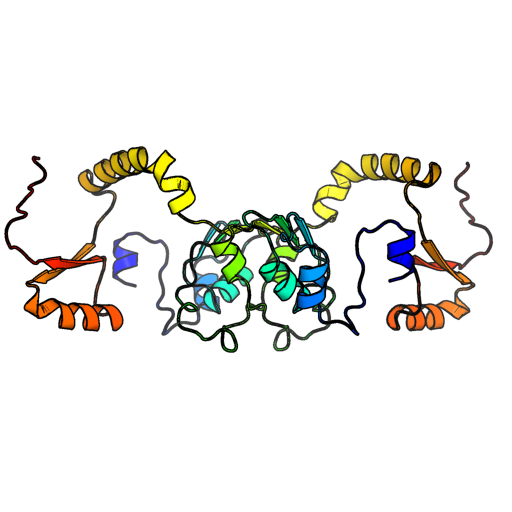2,86,41,56,78,94,67,40,62,40,38,60,40,61,64,39,30,32,81,27,32,19,37,38,30,24,43,59,65,78,82,42,40,82,78,41,40,63,60,48,52,54,51,49,50,51,33,44,74,71,58,75,41,80,85,52,68,31,76,38,73,31,62,90,40,38,63,60,47,49,54,34,50,75,70,60,67,54,58,63,49,77,40,65,40,69,58,94,62,67,88,75,64,78,79,128

Radius of gyration: 26.82 Å; Cα contacts (8 Å, |Δi|>4): 460; chains: 2; bounding box: 40×86×59 Å

Foldseek 3Di:
DVVVVVLPDQDDDDVVVDPLLVRLCVSCVVAAQEAEDAADAVNVLSNLVRHAQQHEYEDEHHVNAPPPPPVGGHDRDNCVSCVVRVYHYDYDYCVVCCVPCVVVCVVVVVVCVVVVVDDADEDEAEAPVCVVVLVVCVVVVNDDGHYHYHHDPDPPPDPDD/DVVVVVLPDQDDDDVVVDPLLVRLCVSCVVAAQEAEDAADAVNVLSNLVRHAQQHEYEDEHHVNAPPPDPVGGHDRDNCVSCVVRVYHYDYDYCVVCCVPCVVVCCVVVVVCVVVVVDDADEDEAEAPVCVVVLVVCVVVVNDDGHYYYHHDPDPPPDPDD